Protein 2C0J (pdb70)

Nearest PDB structures (foldseek):
  2cfh-assembly1_A  TM=9.917E-01  e=3.880E-29  Homo sapiens
  3kxc-assembly1_A  TM=9.987E-01  e=4.652E-27  Homo sapiens
  1wc9-assembly1_A-2  TM=9.623E-01  e=2.248E-26  Mus musculus
  1wc8-assembly1_A-2  TM=9.623E-01  e=1.023E-25  Mus musculus
  2j3w-assembly1_D  TM=9.679E-01  e=4.377E-24  Mus musculus

Secondary structure (P-SEA, 3-state):
ccaaaaaaaaaaaaaaaaacccaaaaaaaaaaaaaaaaaaaaaaaaaaccccccccaaaaaaaaacccccccccbbbbbccccccccbbbbbbcccccccccccccccccccccaaaaaaaaaaaaaaccbbbbbccccccccccbbbbbbbbcccccccc/ccaaaaaaaaaaaaaaaccaaaaaaaaaaaaaaaaaaaaccccccccccaaaaaaaaacaaaaaaccccccccccccccbbbbbcccccccccccccccccccaaaaaaaaaaaaaaaccccccccccccccbbbbbbbbcc

CATH classification: 3.30.1380.20

InterPro domains:
  IPR007194 Transport protein particle (TRAPP) component [PF04051] (19-165)
  IPR016721 Bet3 family [PIRSF018293] (2-180)
  IPR016721 Bet3 family [PTHR13048] (1-179)
  IPR016721 Bet3 family [cd14942] (15-169)
  IPR024096 NO signalling/Golgi transport ligand-binding domain superfamily [SSF111126] (12-171)

Solvent-accessible surface area: 15642 Å² total

Organism: Homo sapiens (NCBI:txid9606)

Structure (mmCIF, N/CA/C/O backbone):
data_2C0J
#
_entry.id   2C0J
#
_cell.length_a   52.877
_cell.length_b   70.515
_cell.length_c   88.965
_cell.angle_alpha   90.00
_cell.angle_beta   90.00
_cell.angle_gamma   90.00
#
_symmetry.space_group_name_H-M   'P 21 21 21'
#
loop_
_entity.id
_entity.type
_entity.pdbx_description
1 polymer 'TRAFFICKING PROTEIN PARTICLE COMPLEX SUBUNIT 3'
2 polymer R32611_2
3 non-polymer 'PALMITIC ACID'
4 water water
#
loop_
_atom_site.group_PDB
_atom_site.id
_atom_site.type_symbol
_atom_site.label_atom_id
_atom_site.label_alt_id
_atom_site.label_comp_id
_atom_site.label_asym_id
_atom_site.label_entity_id
_atom_site.label_seq_id
_atom_site.pdbx_PDB_ins_code
_atom_site.Cartn_x
_atom_site.Cartn_y
_atom_site.Cartn_z
_atom_site.occupancy
_atom_site.B_iso_or_equiv
_atom_site.auth_seq_id
_atom_site.auth_comp_id
_atom_site.auth_asym_id
_atom_site.auth_atom_id
_atom_site.pdbx_PDB_model_num
ATOM 1 N N . SER A 1 1 ? 24.868 30.089 35.788 1.00 61.09 15 SER A N 1
ATOM 2 C CA . SER A 1 1 ? 24.395 30.534 34.447 1.00 60.15 15 SER A CA 1
ATOM 3 C C . SER A 1 1 ? 23.006 29.971 34.167 1.00 59.63 15 SER A C 1
ATOM 4 O O . SER A 1 1 ? 22.756 29.409 33.100 1.00 59.18 15 SER A O 1
ATOM 7 N N . SER A 1 2 ? 22.103 30.127 35.131 1.00 58.92 16 SER A N 1
ATOM 8 C CA . SER A 1 2 ? 20.731 29.616 34.982 1.00 56.99 16 SER A CA 1
ATOM 9 C C . SER A 1 2 ? 19.784 30.535 34.218 1.00 55.50 16 SER A C 1
ATOM 10 O O . SER A 1 2 ? 18.596 30.622 34.534 1.00 55.51 16 SER A O 1
ATOM 13 N N . GLU A 1 3 ? 20.323 31.242 33.230 1.00 52.43 17 GLU A N 1
ATOM 14 C CA . GLU A 1 3 ? 19.502 32.119 32.380 1.00 49.02 17 GLU A CA 1
ATOM 15 C C . GLU A 1 3 ? 19.046 31.351 31.145 1.00 45.06 17 GLU A C 1
ATOM 16 O O . GLU A 1 3 ? 18.609 31.919 30.142 1.00 44.80 17 GLU A O 1
ATOM 22 N N . LEU A 1 4 ? 19.176 30.032 31.253 1.00 40.08 18 LEU A N 1
ATOM 23 C CA . LEU A 1 4 ? 18.816 29.092 30.188 1.00 35.83 18 LEU A CA 1
ATOM 24 C C . LEU A 1 4 ? 17.338 29.112 29.835 1.00 33.87 18 LEU A C 1
ATOM 25 O O . LEU A 1 4 ? 16.979 29.084 28.657 1.00 33.50 18 LEU A O 1
ATOM 30 N N . PHE A 1 5 ? 16.484 29.148 30.854 1.00 30.38 19 PHE A N 1
ATOM 31 C CA . PHE A 1 5 ? 15.040 29.199 30.612 1.00 28.08 19 PHE A CA 1
ATOM 32 C C . PHE A 1 5 ? 14.622 30.476 29.882 1.00 26.49 19 PHE A C 1
ATOM 33 O O . PHE A 1 5 ? 13.867 30.429 28.917 1.00 25.14 19 PHE A O 1
ATOM 41 N N . THR A 1 6 ? 15.113 31.615 30.362 1.00 25.85 20 THR A N 1
ATOM 42 C CA . THR A 1 6 ? 14.809 32.916 29.737 1.00 24.41 20 THR A CA 1
ATOM 43 C C . THR A 1 6 ? 15.248 32.984 28.285 1.00 22.40 20 THR A C 1
ATOM 44 O O . THR A 1 6 ? 14.480 33.390 27.412 1.00 21.09 20 THR A O 1
ATOM 48 N N . LEU A 1 7 ? 16.498 32.601 28.037 1.00 21.30 21 LEU A N 1
ATOM 49 C CA . LEU A 1 7 ? 17.034 32.599 26.668 1.00 22.45 21 LEU A CA 1
ATOM 50 C C . LEU A 1 7 ? 16.255 31.663 25.756 1.00 21.06 21 LEU A C 1
ATOM 51 O O . LEU A 1 7 ? 15.947 31.995 24.610 1.00 21.99 21 LEU A O 1
ATOM 56 N N . THR A 1 8 ? 15.927 30.493 26.287 1.00 19.87 22 THR A N 1
ATOM 57 C CA . THR A 1 8 ? 15.178 29.497 25.523 1.00 19.24 22 THR A CA 1
ATOM 58 C C . THR A 1 8 ? 13.759 29.939 25.226 1.00 18.51 22 THR A C 1
ATOM 59 O O . THR A 1 8 ? 13.251 29.737 24.124 1.00 16.53 22 THR A O 1
ATOM 63 N N . TYR A 1 9 ? 13.112 30.538 26.217 1.00 19.14 23 TYR A N 1
ATOM 64 C CA . TYR A 1 9 ? 11.750 31.022 25.992 1.00 18.36 23 TYR A CA 1
ATOM 65 C C . TYR A 1 9 ? 11.759 32.150 24.974 1.00 16.79 23 TYR A C 1
ATOM 66 O O . TYR A 1 9 ? 10.870 32.262 24.146 1.00 14.41 23 TYR A O 1
ATOM 75 N N . GLY A 1 10 ? 12.793 32.976 25.058 1.00 17.93 24 GLY A N 1
ATOM 76 C CA . GLY A 1 10 ? 12.938 34.083 24.132 1.00 19.49 24 GLY A CA 1
ATOM 77 C C . GLY A 1 10 ? 13.006 33.574 22.708 1.00 19.29 24 GLY A C 1
ATOM 78 O O . GLY A 1 10 ? 12.314 34.091 21.839 1.00 19.66 24 GLY A O 1
ATOM 79 N N . ALA A 1 11 ? 13.831 32.556 22.468 1.00 20.05 25 ALA A N 1
ATOM 80 C CA . ALA A 1 11 ? 13.955 31.985 21.113 1.00 18.92 25 ALA A CA 1
ATOM 81 C C . ALA A 1 11 ? 12.651 31.381 20.624 1.00 21.10 25 ALA A C 1
ATOM 82 O O . ALA A 1 11 ? 12.329 31.457 19.443 1.00 22.56 25 ALA A O 1
ATOM 84 N N . LEU A 1 12 ? 11.897 30.773 21.534 1.00 21.42 26 LEU A N 1
ATOM 85 C CA . LEU A 1 12 ? 10.602 30.194 21.159 1.00 21.46 26 LEU A CA 1
ATOM 86 C C . LEU A 1 12 ? 9.625 31.250 20.645 1.00 21.44 26 LEU A C 1
ATOM 87 O O . LEU A 1 12 ? 8.986 31.066 19.614 1.00 21.60 26 LEU A O 1
ATOM 92 N N . VAL A 1 13 ? 9.508 32.354 21.371 1.00 21.64 27 VAL A N 1
ATOM 93 C CA . VAL A 1 13 ? 8.607 33.439 20.946 1.00 22.49 27 VAL A CA 1
ATOM 94 C C . VAL A 1 13 ? 9.025 34.004 19.593 1.00 23.29 27 VAL A C 1
ATOM 95 O O . VAL A 1 13 ? 8.191 34.253 18.719 1.00 24.43 27 VAL A O 1
ATOM 99 N N . THR A 1 14 ? 10.328 34.201 19.432 1.00 22.55 28 THR A N 1
ATOM 100 C CA . THR A 1 14 ? 10.874 34.710 18.175 1.00 24.21 28 THR A CA 1
ATOM 101 C C . THR A 1 14 ? 10.552 33.781 17.014 1.00 25.76 28 THR A C 1
ATOM 102 O O . THR A 1 14 ? 10.154 34.226 15.935 1.00 29.86 28 THR A O 1
ATOM 106 N N . GLN A 1 15 ? 10.701 32.481 17.258 1.00 24.86 29 GLN A N 1
ATOM 107 C CA . GLN A 1 15 ? 10.420 31.447 16.250 1.00 25.44 29 GLN A CA 1
ATOM 108 C C . GLN A 1 15 ? 8.933 31.309 15.928 1.00 28.02 29 GLN A C 1
ATOM 109 O O . GLN A 1 15 ? 8.558 31.120 14.770 1.00 29.25 29 GLN A O 1
ATOM 115 N N . LEU A 1 16 ? 8.085 31.389 16.950 1.00 27.12 30 LEU A N 1
ATOM 116 C CA . LEU A 1 16 ? 6.634 31.301 16.720 1.00 26.90 30 LEU A CA 1
ATOM 117 C C . LEU A 1 16 ? 6.123 32.500 15.942 1.00 28.35 30 LEU A C 1
ATOM 118 O O . LEU A 1 16 ? 5.198 32.382 15.135 1.00 28.90 30 LEU A O 1
ATOM 123 N N . CYS A 1 17 ? 6.735 33.656 16.186 1.00 29.17 31 CYS A N 1
ATOM 124 C CA . CYS A 1 17 ? 6.351 34.887 15.478 1.00 30.98 31 CYS A CA 1
ATOM 125 C C . CYS A 1 17 ? 6.689 34.849 14.002 1.00 32.70 31 CYS A C 1
ATOM 126 O O . CYS A 1 17 ? 6.051 35.518 13.191 1.00 34.89 31 CYS A O 1
ATOM 129 N N . LYS A 1 18 ? 7.705 34.067 13.657 1.00 34.55 32 LYS A N 1
ATOM 130 C CA . LYS A 1 18 ? 8.085 33.913 12.257 1.00 35.70 32 LYS A CA 1
ATOM 131 C C . LYS A 1 18 ? 7.193 32.889 11.591 1.00 37.20 32 LYS A C 1
ATOM 132 O O . LYS A 1 18 ? 6.851 33.019 10.419 1.00 38.11 32 LYS A O 1
ATOM 138 N N . ASP A 1 19 ? 6.801 31.883 12.370 1.00 39.63 33 ASP A N 1
ATOM 139 C CA . ASP A 1 19 ? 5.931 30.793 11.885 1.00 42.59 33 ASP A CA 1
ATOM 140 C C . ASP A 1 19 ? 4.456 31.165 11.772 1.00 43.79 33 ASP A C 1
ATOM 141 O O . ASP A 1 19 ? 3.691 30.502 11.073 1.00 45.35 33 ASP A O 1
ATOM 146 N N . TYR A 1 20 ? 4.058 32.218 12.474 1.00 44.92 34 TYR A N 1
ATOM 147 C CA . TYR A 1 20 ? 2.665 32.706 12.421 1.00 46.16 34 TYR A CA 1
ATOM 148 C C . TYR A 1 20 ? 2.611 34.205 12.141 1.00 47.69 34 TYR A C 1
ATOM 149 O O . TYR A 1 20 ? 3.186 34.998 12.887 1.00 49.19 34 TYR A O 1
ATOM 158 N N . GLU A 1 21 ? 1.947 34.595 11.061 1.00 48.79 35 GLU A N 1
ATOM 159 C CA . GLU A 1 21 ? 1.849 36.022 10.723 1.00 50.49 35 GLU A CA 1
ATOM 160 C C . GLU A 1 21 ? 1.079 36.812 11.765 1.00 49.92 35 GLU A C 1
ATOM 161 O O . GLU A 1 21 ? 1.391 37.969 12.055 1.00 51.00 35 GLU A O 1
ATOM 167 N N . ASN A 1 22 ? 0.075 36.159 12.333 1.00 47.94 36 ASN A N 1
ATOM 168 C CA . ASN A 1 22 ? -0.789 36.769 13.346 1.00 46.16 36 ASN A CA 1
ATOM 169 C C . ASN A 1 22 ? -0.362 36.497 14.791 1.00 44.23 36 ASN A C 1
ATOM 170 O O . ASN A 1 22 ? -0.129 35.350 15.167 1.00 43.30 36 ASN A O 1
ATOM 175 N N . ASP A 1 23 ? -0.255 37.552 15.594 1.00 42.26 37 ASP A N 1
ATOM 176 C CA . ASP A 1 23 ? 0.138 37.408 17.012 1.00 40.24 37 ASP A CA 1
ATOM 177 C C . ASP A 1 23 ? -0.859 36.616 17.852 1.00 39.13 37 ASP A C 1
ATOM 178 O O . ASP A 1 23 ? -0.465 35.908 18.778 1.00 37.76 37 ASP A O 1
ATOM 183 N N . GLU A 1 24 ? -2.147 36.749 17.541 1.00 37.85 38 GLU A N 1
ATOM 184 C CA . GLU A 1 24 ? -3.178 35.985 18.267 1.00 37.00 38 GLU A CA 1
ATOM 185 C C . GLU A 1 24 ? -2.911 34.490 18.203 1.00 35.22 38 GLU A C 1
ATOM 186 O O . GLU A 1 24 ? -3.218 33.748 19.134 1.00 35.19 38 GLU A O 1
ATOM 192 N N . ASP A 1 25 ? -2.343 34.052 17.085 1.00 34.23 39 ASP A N 1
ATOM 193 C CA . ASP A 1 25 ? -2.003 32.636 16.919 1.00 34.79 39 ASP A CA 1
ATOM 194 C C . ASP A 1 25 ? -0.835 32.235 17.814 1.00 33.22 39 ASP A C 1
ATOM 195 O O . ASP A 1 25 ? -0.756 31.094 18.265 1.00 33.21 39 ASP A O 1
ATOM 200 N N . VAL A 1 26 ? 0.070 33.179 18.065 1.00 30.89 40 VAL A N 1
ATOM 201 C CA . VAL A 1 26 ? 1.206 32.923 18.963 1.00 29.00 40 VAL A CA 1
ATOM 202 C C . VAL A 1 26 ? 0.711 32.788 20.398 1.00 28.54 40 VAL A C 1
ATOM 203 O O . VAL A 1 26 ? 1.067 31.848 21.108 1.00 26.55 40 VAL A O 1
ATOM 207 N N . ASN A 1 27 ? -0.137 33.732 20.804 1.00 28.73 41 ASN A N 1
ATOM 208 C CA . ASN A 1 27 ? -0.735 33.714 22.154 1.00 26.66 41 ASN A CA 1
ATOM 209 C C . ASN A 1 27 ? -1.455 32.406 22.409 1.00 25.82 41 ASN A C 1
ATOM 210 O O . ASN A 1 27 ? -1.396 31.842 23.500 1.00 22.83 41 ASN A O 1
ATOM 215 N N . LYS A 1 28 ? -2.153 31.938 21.380 1.00 26.03 42 LYS A N 1
ATOM 216 C CA . LYS A 1 28 ? -2.884 30.678 21.471 1.00 25.69 42 LYS A CA 1
ATOM 217 C C . LYS A 1 28 ? -1.938 29.498 21.646 1.00 24.58 42 LYS A C 1
ATOM 218 O O . LYS A 1 28 ? -2.180 28.599 22.460 1.00 23.73 42 LYS A O 1
ATOM 224 N N . GLN A 1 29 ? -0.847 29.517 20.886 1.00 23.47 43 GLN A N 1
ATOM 225 C CA . GLN A 1 29 ? 0.167 28.451 20.976 1.00 23.25 43 GLN A CA 1
ATOM 226 C C . GLN A 1 29 ? 0.935 28.494 22.294 1.00 21.54 43 GLN A C 1
ATOM 227 O O . GLN A 1 29 ? 1.216 27.460 22.903 1.00 20.04 43 GLN A O 1
ATOM 233 N N . LEU A 1 30 ? 1.273 29.703 22.728 1.00 20.15 44 LEU A N 1
ATOM 234 C CA . LEU A 1 30 ? 1.967 29.879 24.001 1.00 19.05 44 LEU A CA 1
ATOM 235 C C . LEU A 1 30 ? 1.119 29.403 25.167 1.00 20.17 44 LEU A C 1
ATOM 236 O O . LEU A 1 30 ? 1.633 28.866 26.152 1.00 20.96 44 LEU A O 1
ATOM 241 N N . ASP A 1 31 ? -0.192 29.593 25.048 1.00 20.43 45 ASP A N 1
ATOM 242 C CA . ASP A 1 31 ? -1.110 29.161 26.105 1.00 19.94 45 ASP A CA 1
ATOM 243 C C . ASP A 1 31 ? -1.274 27.649 26.160 1.00 20.77 45 ASP A C 1
ATOM 244 O O . ASP A 1 31 ? -1.288 27.056 27.245 1.00 20.24 45 ASP A O 1
ATOM 249 N N . ARG A 1 32 ? -1.397 27.022 24.994 1.00 20.53 46 ARG A N 1
ATOM 250 C CA . ARG A 1 32 ? -1.516 25.561 24.959 1.00 21.70 46 ARG A CA 1
ATOM 251 C C . ARG A 1 32 ? -0.236 24.899 25.468 1.00 20.65 46 ARG A C 1
ATOM 252 O O . ARG A 1 32 ? -0.282 23.941 26.243 1.00 17.26 46 ARG A O 1
ATOM 260 N N . MET A 1 33 ? 0.907 25.415 25.019 1.00 20.29 47 MET A N 1
ATOM 261 C CA . MET A 1 33 ? 2.200 24.883 25.477 1.00 19.98 47 MET A CA 1
ATOM 262 C C . MET A 1 33 ? 2.337 25.027 26.974 1.00 18.54 47 MET A C 1
ATOM 263 O O . MET A 1 33 ? 2.814 24.126 27.647 1.00 19.81 47 MET A O 1
ATOM 268 N N . GLY A 1 34 ? 1.893 26.176 27.477 1.00 16.97 48 GLY A N 1
ATOM 269 C CA . GLY A 1 34 ? 1.952 26.458 28.896 1.00 18.31 48 GLY A CA 1
ATOM 270 C C . GLY A 1 34 ? 1.054 25.510 29.661 1.00 19.28 48 GLY A C 1
ATOM 271 O O . GLY A 1 34 ? 1.409 25.033 30.737 1.00 18.40 48 GLY A O 1
ATOM 272 N N . TYR A 1 35 ? -0.124 25.252 29.106 1.00 20.17 49 TYR A N 1
ATOM 273 C CA . TYR A 1 35 ? -1.065 24.322 29.735 1.00 19.43 49 TYR A CA 1
ATOM 274 C C . TYR A 1 35 ? -0.411 22.964 29.930 1.00 19.76 49 TYR A C 1
ATOM 275 O O . TYR A 1 35 ? -0.415 22.401 31.030 1.00 18.65 49 TYR A O 1
ATOM 284 N N . ASN A 1 36 ? 0.174 22.456 28.849 1.00 18.30 50 ASN A N 1
ATOM 285 C CA . ASN A 1 36 ? 0.872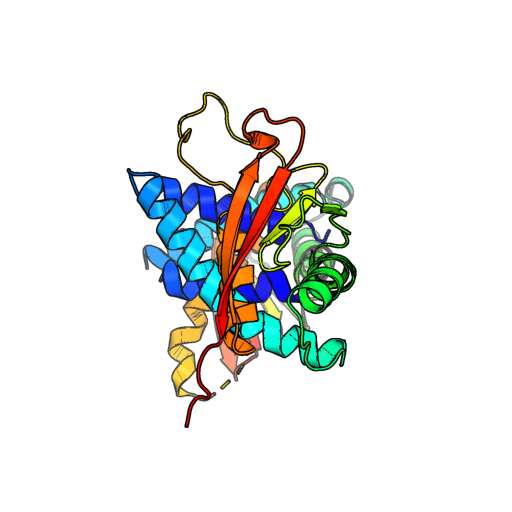 21.161 28.873 1.00 18.54 50 ASN A CA 1
ATOM 286 C C . ASN A 1 36 ? 2.004 21.122 29.885 1.00 19.78 50 ASN A C 1
ATOM 287 O O . ASN A 1 36 ? 2.228 20.106 30.531 1.00 20.74 50 ASN A O 1
ATOM 292 N N . ILE A 1 37 ? 2.731 22.226 30.011 1.00 19.43 51 ILE A N 1
ATOM 293 C CA . ILE A 1 37 ? 3.793 22.294 31.011 1.00 19.96 51 ILE A CA 1
ATOM 294 C C . ILE A 1 37 ? 3.181 22.349 32.404 1.00 20.86 51 ILE A C 1
ATOM 295 O O . ILE A 1 37 ? 3.699 21.747 33.340 1.00 21.82 51 ILE A O 1
ATOM 300 N N . GLY A 1 38 ? 2.062 23.068 32.516 1.00 20.53 52 GLY A N 1
ATOM 301 C CA . GLY A 1 38 ? 1.367 23.208 33.786 1.00 20.38 52 GLY A CA 1
ATOM 302 C C . GLY A 1 38 ? 0.898 21.891 34.377 1.00 19.43 52 GLY A C 1
ATOM 303 O O . GLY A 1 38 ? 0.993 21.682 35.581 1.00 19.61 52 GLY A O 1
ATOM 304 N N . VAL A 1 39 ? 0.366 21.007 33.542 1.00 22.12 53 VAL A N 1
ATOM 305 C CA . VAL A 1 39 ? -0.079 19.685 34.019 1.00 24.74 53 VAL A CA 1
ATOM 306 C C . VAL A 1 39 ? 1.080 18.874 34.626 1.00 27.52 53 VAL A C 1
ATOM 307 O O . VAL A 1 39 ? 0.912 18.155 35.614 1.00 30.10 53 VAL A O 1
ATOM 311 N N . ARG A 1 40 ? 2.262 19.007 34.030 1.00 27.67 54 ARG A N 1
ATOM 312 C CA . ARG A 1 40 ? 3.462 18.311 34.527 1.00 28.42 54 ARG A CA 1
ATOM 313 C C . ARG A 1 40 ? 4.068 18.984 35.750 1.00 27.68 54 ARG A C 1
ATOM 314 O O . ARG A 1 40 ? 4.481 18.329 36.707 1.00 28.55 54 ARG A O 1
ATOM 322 N N . LEU A 1 41 ? 4.110 20.310 35.712 1.00 26.91 55 LEU A N 1
ATOM 323 C CA . LEU A 1 41 ? 4.672 21.085 36.816 1.00 25.41 55 LEU A CA 1
ATOM 324 C C . LEU A 1 41 ? 3.971 20.862 38.152 1.00 25.86 55 LEU A C 1
ATOM 325 O O . LEU A 1 41 ? 4.618 20.837 39.202 1.00 24.53 55 LEU A O 1
ATOM 330 N N . ILE A 1 42 ? 2.649 20.712 38.117 1.00 25.65 56 ILE A N 1
ATOM 331 C CA . ILE A 1 42 ? 1.890 20.488 39.360 1.00 25.96 56 ILE A CA 1
ATOM 332 C C . ILE A 1 42 ? 2.355 19.233 40.103 1.00 26.65 56 ILE A C 1
ATOM 333 O O . ILE A 1 42 ? 2.525 19.258 41.323 1.00 26.36 56 ILE A O 1
ATOM 338 N N . GLU A 1 43 ? 2.569 18.144 39.369 1.00 26.66 57 GLU A N 1
ATOM 339 C CA . GLU A 1 43 ? 3.076 16.907 39.986 1.00 29.43 57 GLU A CA 1
ATOM 340 C C . GLU A 1 43 ? 4.399 17.172 40.691 1.00 29.36 57 GLU A C 1
ATOM 341 O O . GLU A 1 43 ? 4.568 16.870 41.875 1.00 29.68 57 GLU A O 1
ATOM 347 N N . ASP A 1 44 ? 5.332 17.744 39.932 1.00 27.64 58 ASP A N 1
ATOM 348 C CA . ASP A 1 44 ? 6.672 18.094 40.430 1.00 25.18 58 ASP A CA 1
ATOM 349 C C . ASP A 1 44 ? 6.610 18.970 41.672 1.00 26.35 58 ASP A C 1
ATOM 350 O O . ASP A 1 44 ? 7.383 18.796 42.613 1.00 27.67 58 ASP A O 1
ATOM 355 N N . PHE A 1 45 ? 5.662 19.898 41.683 1.00 27.02 59 PHE A N 1
ATOM 356 C CA . PHE A 1 45 ? 5.500 20.800 42.821 1.00 26.73 59 PHE A CA 1
ATOM 357 C C . PHE A 1 45 ? 5.016 20.115 44.100 1.00 28.26 59 PHE A C 1
ATOM 358 O O . PHE A 1 45 ? 5.595 20.286 45.173 1.00 27.63 59 PHE A O 1
ATOM 366 N N . LEU A 1 46 ? 3.938 19.353 43.985 1.00 29.31 60 LEU A N 1
ATOM 367 C CA . LEU A 1 46 ? 3.391 18.650 45.146 1.00 30.07 60 LEU A CA 1
ATOM 368 C C . LEU A 1 46 ? 4.389 17.676 45.749 1.00 31.84 60 LEU A C 1
ATOM 369 O O . LEU A 1 46 ? 4.449 17.505 46.971 1.00 31.96 60 LEU A O 1
ATOM 374 N N . ALA A 1 47 ? 5.187 17.065 44.876 1.00 31.99 61 ALA A N 1
ATOM 375 C CA . ALA A 1 47 ? 6.230 16.112 45.291 1.00 32.71 61 ALA A CA 1
ATOM 376 C C . ALA A 1 47 ? 7.378 16.772 46.048 1.00 31.68 61 ALA A C 1
ATOM 377 O O . ALA A 1 47 ? 7.994 16.162 46.923 1.00 34.44 61 ALA A O 1
ATOM 379 N N . ARG A 1 48 ? 7.651 18.028 45.716 1.00 30.11 62 ARG A N 1
ATOM 380 C CA . ARG A 1 48 ? 8.752 18.777 46.353 1.00 28.84 62 ARG A CA 1
ATOM 381 C C . ARG A 1 48 ? 8.357 19.643 47.542 1.00 29.17 62 ARG A C 1
ATOM 382 O O . ARG A 1 48 ? 9.233 20.137 48.254 1.00 30.61 62 ARG A O 1
ATOM 390 N N . SER A 1 49 ? 7.057 19.813 47.778 1.00 28.63 63 SER A N 1
ATOM 391 C CA . SER A 1 49 ? 6.606 20.683 48.885 1.00 29.10 63 SER A CA 1
ATOM 392 C C . SER A 1 49 ? 5.645 20.068 49.903 1.00 29.68 63 SER A C 1
ATOM 393 O O . SER A 1 49 ? 5.709 20.400 51.090 1.00 29.84 63 SER A O 1
ATOM 396 N N . ASN A 1 50 ? 4.751 19.196 49.444 1.00 29.48 64 ASN A N 1
ATOM 397 C CA . ASN A 1 50 ? 3.758 18.576 50.340 1.00 28.53 64 ASN A CA 1
ATOM 398 C C . ASN A 1 50 ? 2.936 19.592 51.128 1.00 28.86 64 ASN A C 1
ATOM 399 O O . ASN A 1 50 ? 2.764 19.483 52.348 1.00 26.08 64 ASN A O 1
ATOM 404 N N . VAL A 1 51 ? 2.437 20.588 50.404 1.00 28.00 65 VAL A N 1
ATOM 405 C CA . VAL A 1 51 ? 1.625 21.651 50.990 1.00 29.29 65 VAL A CA 1
ATOM 406 C C . VAL A 1 51 ? 0.197 21.219 51.289 1.00 31.53 65 VAL A C 1
ATOM 407 O O . VAL A 1 51 ? -0.463 21.791 52.155 1.00 30.49 65 VAL A O 1
ATOM 411 N N . GLY A 1 52 ? -0.267 20.198 50.576 1.00 33.29 66 GLY A N 1
ATOM 412 C CA . GLY A 1 52 ? -1.612 19.703 50.788 1.00 37.89 66 GLY A CA 1
ATOM 413 C C . GLY A 1 52 ? -2.633 20.347 49.870 1.00 42.15 66 GLY A C 1
ATOM 414 O O . GLY A 1 52 ? -2.309 21.224 49.061 1.00 41.56 66 GLY A O 1
ATOM 415 N N . ARG A 1 53 ? -3.877 19.901 49.990 1.00 45.10 67 ARG A N 1
ATOM 416 C CA . ARG A 1 53 ? -4.963 20.444 49.169 1.00 47.77 67 ARG A CA 1
ATOM 417 C C . ARG A 1 53 ? -5.559 21.721 49.725 1.00 48.46 67 ARG A C 1
ATOM 418 O O . ARG A 1 53 ? -5.884 21.798 50.910 1.00 47.62 67 ARG A O 1
ATOM 426 N N . CYS A 1 54 ? -5.685 22.740 48.883 1.00 49.34 68 CYS A N 1
ATOM 427 C CA . CYS A 1 54 ? -6.290 23.970 49.373 1.00 50.51 68 CYS A CA 1
ATOM 428 C C . CYS A 1 54 ? -7.798 23.785 49.481 1.00 51.04 68 CYS A C 1
ATOM 429 O O . CYS A 1 54 ? -8.313 22.727 49.128 1.00 52.44 68 CYS A O 1
ATOM 432 N N . HIS A 1 55 ? -8.492 24.744 50.072 1.00 51.67 69 HIS A N 1
ATOM 433 C CA . HIS A 1 55 ? -9.952 24.616 50.233 1.00 52.53 69 HIS A CA 1
ATOM 434 C C . HIS A 1 55 ? -10.681 25.841 49.739 1.00 50.99 69 HIS A C 1
ATOM 435 O O . HIS A 1 55 ? -11.815 25.769 49.268 1.00 50.49 69 HIS A O 1
ATOM 442 N N . ASP A 1 56 ? -9.987 26.965 49.870 1.00 49.52 70 ASP A N 1
ATOM 443 C CA . ASP A 1 56 ? -10.459 28.282 49.440 1.00 47.39 70 ASP A CA 1
ATOM 444 C C . ASP A 1 56 ? -9.577 28.805 48.324 1.00 44.46 70 ASP A C 1
ATOM 445 O O . ASP A 1 56 ? -8.470 28.297 48.135 1.00 44.52 70 ASP A O 1
ATOM 450 N N . PHE A 1 57 ? -10.049 29.800 47.585 1.00 40.10 71 PHE A N 1
ATOM 451 C CA . PHE A 1 57 ? -9.221 30.386 46.530 1.00 35.96 71 PHE A CA 1
ATOM 452 C C . PHE A 1 57 ? -8.124 31.216 47.182 1.00 36.69 71 PHE A C 1
ATOM 453 O O . PHE A 1 57 ? -7.052 31.421 46.614 1.00 36.79 71 PHE A O 1
ATOM 461 N N . ARG A 1 58 ? -8.401 31.665 48.406 1.00 35.82 72 ARG A N 1
ATOM 462 C CA . ARG A 1 58 ? -7.433 32.471 49.175 1.00 36.31 72 ARG A CA 1
ATOM 463 C C . ARG A 1 58 ? -6.197 31.678 49.576 1.00 35.45 72 ARG A C 1
ATOM 464 O O . ARG A 1 58 ? -5.086 32.209 49.638 1.00 33.83 72 ARG A O 1
ATOM 472 N N . GLU A 1 59 ? -6.402 30.400 49.867 1.00 36.15 73 GLU A N 1
ATOM 473 C CA . GLU A 1 59 ? -5.285 29.528 50.236 1.00 36.40 73 GLU A CA 1
ATOM 474 C C . GLU A 1 59 ? -4.427 29.220 49.018 1.00 33.87 73 GLU A C 1
ATOM 475 O O . GLU A 1 59 ? -3.206 29.133 49.099 1.00 34.74 73 GLU A O 1
ATOM 481 N N . THR A 1 60 ? -5.087 29.076 47.878 1.00 31.54 74 THR A N 1
ATOM 482 C CA . THR A 1 60 ? -4.382 28.822 46.622 1.00 30.37 74 THR A CA 1
ATOM 483 C C . THR A 1 60 ? -3.449 29.972 46.265 1.00 28.23 74 THR A C 1
ATOM 484 O O . THR A 1 60 ? -2.334 29.761 45.790 1.00 27.80 74 THR A O 1
ATOM 488 N N . ALA A 1 61 ? -3.915 31.191 46.514 1.00 26.05 75 ALA A N 1
ATOM 489 C CA . ALA A 1 61 ? -3.122 32.398 46.228 1.00 27.11 75 ALA A CA 1
ATOM 490 C C . ALA A 1 61 ? -1.822 32.454 47.007 1.00 28.19 75 ALA A C 1
ATOM 491 O O . ALA A 1 61 ? -0.783 32.827 46.462 1.00 29.14 75 ALA A O 1
ATOM 493 N N . ASP A 1 62 ? -1.881 32.101 48.287 1.00 26.85 76 ASP A N 1
ATOM 494 C CA . ASP A 1 62 ? -0.669 32.111 49.111 1.00 28.79 76 ASP A CA 1
ATOM 495 C C . ASP A 1 62 ? 0.330 31.049 48.703 1.00 27.28 76 ASP A C 1
ATOM 496 O O . ASP A 1 62 ? 1.533 31.271 48.766 1.00 27.94 76 ASP A O 1
ATOM 501 N N . VAL A 1 63 ? -0.174 29.896 48.279 1.00 26.46 77 VAL A N 1
ATOM 502 C CA . VAL A 1 63 ? 0.704 28.819 47.825 1.00 26.68 77 VAL A CA 1
ATOM 503 C C . VAL A 1 63 ? 1.373 29.174 46.502 1.00 27.34 77 VAL A C 1
ATOM 504 O O . VAL A 1 63 ? 2.585 29.012 46.331 1.00 28.50 77 VAL A O 1
ATOM 508 N N . ILE A 1 64 ? 0.567 29.667 45.567 1.00 26.36 78 ILE A N 1
ATOM 509 C CA . ILE A 1 64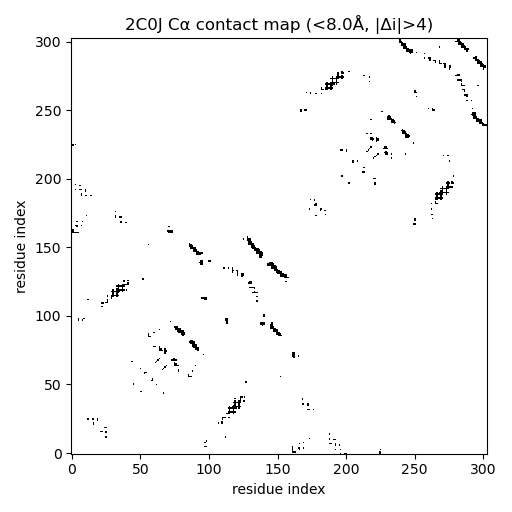 ? 1.078 30.074 44.251 1.00 24.33 78 ILE A CA 1
ATOM 510 C C . ILE A 1 64 ? 2.118 31.180 44.347 1.00 24.99 78 ILE A C 1
ATOM 511 O O . ILE A 1 64 ? 3.194 31.085 43.762 1.00 23.40 78 ILE A O 1
ATOM 516 N N . ALA A 1 65 ? 1.786 32.216 45.113 1.00 24.52 79 ALA A N 1
ATOM 517 C CA . ALA A 1 65 ? 2.660 33.392 45.282 1.00 26.21 79 ALA A CA 1
ATOM 518 C C . ALA A 1 65 ? 3.852 33.227 46.219 1.00 27.06 79 ALA A C 1
ATOM 519 O O . ALA A 1 65 ? 4.948 33.686 45.907 1.00 27.23 79 ALA A O 1
ATOM 521 N N . LYS A 1 66 ? 3.649 32.579 47.361 1.00 27.78 80 LYS A N 1
ATOM 522 C CA . LYS A 1 66 ? 4.745 32.415 48.332 1.00 28.47 80 LYS A CA 1
ATOM 523 C C . LYS A 1 66 ? 5.572 31.143 48.204 1.00 27.60 80 LYS A C 1
ATOM 524 O O . LYS A 1 66 ? 6.699 31.092 48.697 1.00 25.62 80 LYS A O 1
ATOM 530 N N . VAL A 1 67 ? 5.027 30.128 47.542 1.00 26.60 81 VAL A N 1
ATOM 531 C CA . VAL A 1 67 ? 5.750 28.852 47.389 1.00 25.53 81 VAL A CA 1
ATOM 532 C C . VAL A 1 67 ? 6.086 28.477 45.943 1.00 24.41 81 VAL A C 1
ATOM 533 O O . VAL A 1 67 ? 7.252 28.288 45.608 1.00 23.03 81 VAL A O 1
ATOM 537 N N . ALA A 1 68 ? 5.070 28.374 45.094 1.00 22.45 82 ALA A N 1
ATOM 538 C CA . ALA A 1 68 ? 5.294 28.008 43.681 1.00 22.85 82 ALA A CA 1
ATOM 539 C C . ALA A 1 68 ? 6.244 28.947 42.953 1.00 23.30 82 ALA A C 1
ATOM 540 O O . ALA A 1 68 ? 7.251 28.501 42.400 1.00 24.04 82 ALA A O 1
ATOM 542 N N . PHE A 1 69 ? 5.926 30.241 42.954 1.00 22.54 83 PHE A N 1
ATOM 543 C CA . PHE A 1 69 ? 6.786 31.227 42.284 1.00 23.21 83 PHE A CA 1
ATOM 544 C C . PHE A 1 69 ? 8.195 31.273 42.837 1.00 23.83 83 PHE A C 1
ATOM 545 O O . PHE A 1 69 ? 9.158 31.384 42.076 1.00 25.88 83 PHE A O 1
ATOM 553 N N . LYS A 1 70 ? 8.314 31.198 44.158 1.00 24.38 84 LYS A N 1
ATOM 554 C CA . LYS A 1 70 ? 9.640 31.203 44.798 1.00 25.58 84 LYS A CA 1
ATOM 555 C C . LYS A 1 70 ? 10.456 29.985 44.388 1.00 24.11 84 LYS A C 1
ATOM 556 O O . LYS A 1 70 ? 11.657 30.076 44.137 1.00 26.26 84 LYS A O 1
ATOM 562 N N . MET A 1 71 ? 9.785 28.845 44.290 1.00 23.24 85 MET A N 1
ATOM 563 C CA . MET A 1 71 ? 10.456 27.598 43.888 1.00 23.96 85 MET A CA 1
ATOM 564 C C . MET A 1 71 ? 10.906 27.543 42.429 1.00 23.16 85 MET A C 1
ATOM 565 O O . MET A 1 71 ? 11.991 27.046 42.133 1.00 22.58 85 MET A O 1
ATOM 570 N N . TYR A 1 72 ? 10.076 28.039 41.519 1.00 23.05 86 TYR A N 1
ATOM 571 C CA . TYR A 1 72 ? 10.419 27.995 40.079 1.00 22.79 86 TYR A CA 1
ATOM 572 C C . TYR A 1 72 ? 11.042 29.247 39.465 1.00 23.38 86 TYR A C 1
ATOM 573 O O . TYR A 1 72 ? 11.777 29.142 38.486 1.00 24.76 86 TYR A O 1
ATOM 582 N N . LEU A 1 73 ? 10.760 30.422 40.013 1.00 23.55 87 LEU A N 1
ATOM 583 C CA . LEU A 1 73 ? 11.351 31.653 39.458 1.00 23.63 87 LEU A CA 1
ATOM 584 C C . LEU A 1 73 ? 12.165 32.463 40.464 1.00 25.13 87 LEU A C 1
ATOM 585 O O . LEU A 1 73 ? 12.719 33.503 40.126 1.00 29.30 87 LEU A O 1
ATOM 590 N N . GLY A 1 74 ? 12.240 31.980 41.698 1.00 25.99 88 GLY A N 1
ATOM 591 C CA . GLY A 1 74 ? 13.006 32.674 42.720 1.00 26.62 88 GLY A CA 1
ATOM 592 C C . GLY A 1 74 ? 12.439 34.027 43.109 1.00 27.68 88 GLY A C 1
ATOM 593 O O . GLY A 1 74 ? 13.147 34.881 43.653 1.00 28.38 88 GLY A O 1
ATOM 594 N N . ILE A 1 75 ? 11.156 34.228 42.830 1.00 27.15 89 ILE A N 1
ATOM 595 C CA . ILE A 1 75 ? 10.485 35.494 43.161 1.00 27.51 89 ILE A CA 1
ATOM 596 C C . ILE A 1 75 ? 9.202 35.315 43.955 1.00 27.32 89 ILE A C 1
ATOM 597 O O . ILE A 1 75 ? 8.636 34.230 43.992 1.00 28.36 89 ILE A O 1
ATOM 602 N N . THR A 1 76 ? 8.758 36.386 44.598 1.00 28.84 90 THR A N 1
ATOM 603 C CA . THR A 1 76 ? 7.525 36.359 45.394 1.00 30.27 90 THR A CA 1
ATOM 604 C C . THR A 1 76 ? 6.576 37.479 45.001 1.00 29.87 90 THR A C 1
ATOM 605 O O . THR A 1 76 ? 6.686 38.594 45.499 1.00 30.00 90 THR A O 1
ATOM 609 N N . PRO A 1 77 ? 5.635 37.195 44.092 1.00 29.01 91 PRO A N 1
ATOM 610 C CA . PRO A 1 77 ? 4.668 38.194 43.635 1.00 26.91 91 PRO A CA 1
ATOM 611 C C . PRO A 1 77 ? 3.742 38.582 44.778 1.00 27.51 91 PRO A C 1
ATOM 612 O O . PRO A 1 77 ? 3.450 37.755 45.641 1.00 25.19 91 PRO A O 1
ATOM 616 N N . SER A 1 78 ? 3.280 39.829 44.781 1.00 26.56 92 SER A N 1
ATOM 617 C CA . SER A 1 78 ? 2.345 40.278 45.818 1.00 26.78 92 SER A CA 1
ATOM 618 C C . SER A 1 78 ? 0.895 39.982 45.463 1.00 27.34 92 SER A C 1
ATOM 619 O O . SER A 1 78 ? 0.529 39.946 44.284 1.00 26.54 92 SER A O 1
ATOM 622 N N . ILE A 1 79 ? 0.079 39.753 46.489 1.00 26.80 93 ILE A N 1
ATOM 623 C CA . ILE A 1 79 ? -1.346 39.454 46.310 1.00 26.14 93 ILE A CA 1
ATOM 624 C C . ILE A 1 79 ? -2.234 40.631 46.661 1.00 26.64 93 ILE A C 1
ATOM 625 O O . ILE A 1 79 ? -2.266 41.084 47.806 1.00 29.25 93 ILE A O 1
ATOM 630 N N . THR A 1 80 ? -2.960 41.123 45.672 1.00 26.81 94 THR A N 1
ATOM 631 C CA . THR A 1 80 ? -3.838 42.269 45.881 1.00 29.16 94 THR A CA 1
ATOM 632 C C . THR A 1 80 ? -5.125 42.211 45.081 1.00 29.25 94 THR A C 1
ATOM 633 O O . THR A 1 80 ? -5.352 41.282 44.303 1.00 29.19 94 THR A O 1
ATOM 637 N N . ASN A 1 81 ? -5.951 43.232 45.275 1.00 30.35 95 ASN A N 1
ATOM 638 C CA . ASN A 1 81 ? -7.235 43.374 44.578 1.00 30.74 95 ASN A CA 1
ATOM 639 C C . ASN A 1 81 ? -8.191 42.206 44.702 1.00 31.34 95 ASN A C 1
ATOM 640 O O . ASN A 1 81 ? -8.755 41.750 43.703 1.00 30.18 95 ASN A O 1
ATOM 645 N N . TRP A 1 82 ? -8.369 41.718 45.924 1.00 30.35 96 TRP A N 1
ATOM 646 C CA . TRP A 1 82 ? -9.309 40.622 46.153 1.00 31.42 96 TRP A CA 1
ATOM 647 C C . TRP A 1 82 ? -10.747 41.034 45.898 1.00 32.11 96 TRP A C 1
ATOM 648 O O . TRP A 1 82 ? -11.138 42.150 46.225 1.00 34.48 96 TRP A O 1
ATOM 659 N N . SER A 1 83 ? -11.531 40.152 45.298 1.00 32.28 97 SER A N 1
ATOM 660 C CA . SER A 1 83 ? -12.945 40.464 45.082 1.00 32.16 97 SER A CA 1
ATOM 661 C C . SER A 1 83 ? -13.714 40.229 46.379 1.00 33.53 97 SER A C 1
ATOM 662 O O . SER A 1 83 ? -13.363 39.332 47.149 1.00 31.54 97 SER A O 1
ATOM 665 N N . PRO A 1 84 ? -14.755 41.031 46.651 1.00 35.36 98 PRO A N 1
ATOM 666 C CA . PRO A 1 84 ? -15.484 40.797 47.903 1.00 36.90 98 PRO A CA 1
ATOM 667 C C . PRO A 1 84 ? -15.852 39.325 48.102 1.00 36.10 98 PRO A C 1
ATOM 668 O O . PRO A 1 84 ? -15.827 38.828 49.225 1.00 37.58 98 PRO A O 1
ATOM 672 N N . ALA A 1 85 ? -16.169 38.630 47.012 1.00 35.44 99 ALA A N 1
ATOM 673 C CA . ALA A 1 85 ? -16.531 37.197 47.091 1.00 34.33 99 ALA A CA 1
ATOM 674 C C . ALA A 1 85 ? -15.332 36.277 47.302 1.00 34.05 99 ALA A C 1
ATOM 675 O O . ALA A 1 85 ? -15.483 35.134 47.729 1.00 35.51 99 ALA A O 1
ATOM 677 N N . GLY A 1 86 ? -14.140 36.778 46.991 1.00 32.27 100 GLY A N 1
ATOM 678 C CA . GLY A 1 86 ? -12.936 35.984 47.161 1.00 28.34 100 GLY A CA 1
ATOM 679 C C . GLY A 1 86 ? -12.675 35.000 46.036 1.00 26.85 100 GLY A C 1
ATOM 680 O O . GLY A 1 86 ? -11.891 34.070 46.198 1.00 25.60 100 GLY A O 1
ATOM 681 N N . ASP A 1 87 ? -13.331 35.191 44.897 1.00 24.91 101 ASP A N 1
ATOM 682 C CA . ASP A 1 87 ? -13.133 34.287 43.751 1.00 25.99 101 ASP A CA 1
ATOM 683 C C . ASP A 1 87 ? -12.219 34.866 42.669 1.00 24.90 101 ASP A C 1
ATOM 684 O O . ASP A 1 87 ? -12.107 34.325 41.568 1.00 24.57 101 ASP A O 1
ATOM 689 N N . GLU A 1 88 ? -11.564 35.971 43.011 1.00 25.31 102 GLU A N 1
ATOM 690 C CA . GLU A 1 88 ? -10.626 36.660 42.112 1.00 25.35 102 GLU A CA 1
ATOM 691 C C . GLU A 1 88 ? -9.577 37.490 42.853 1.00 24.05 102 GLU A C 1
ATOM 692 O O . GLU A 1 88 ? -9.886 38.179 43.827 1.00 24.83 102 GLU A O 1
ATOM 698 N N . PHE A 1 89 ? -8.332 37.398 42.399 1.00 20.07 103 PHE A N 1
ATOM 699 C CA . PHE A 1 89 ? -7.224 38.167 42.995 1.00 19.50 103 PHE A CA 1
ATOM 700 C C . PHE A 1 89 ? -6.148 38.462 41.964 1.00 19.98 103 PHE A C 1
ATOM 701 O O . PHE A 1 89 ? -6.175 37.909 40.862 1.00 20.54 103 PHE A O 1
ATOM 709 N N . SER A 1 90 ? -5.212 39.333 42.305 1.00 20.54 104 SER A N 1
ATOM 710 C CA . SER A 1 90 ? -4.138 39.665 41.373 1.00 20.62 104 SER A CA 1
ATOM 711 C C . SER A 1 90 ? -2.742 39.413 41.892 1.00 21.83 104 SER A C 1
ATOM 712 O O . SER A 1 90 ? -2.451 39.626 43.073 1.00 20.89 104 SER A O 1
ATOM 715 N N . LEU A 1 91 ? -1.887 38.931 40.997 1.00 22.19 105 LEU A N 1
ATOM 716 C CA . LEU A 1 91 ? -0.468 38.706 41.312 1.00 21.68 105 LEU A CA 1
ATOM 717 C C . LEU A 1 91 ? 0.332 39.876 40.763 1.00 23.06 105 LEU A C 1
ATOM 718 O O . LEU A 1 91 ? 0.339 40.107 39.552 1.00 23.19 105 LEU A O 1
ATOM 723 N N . ILE A 1 92 ? 0.975 40.630 41.645 1.00 24.23 106 ILE A N 1
ATOM 724 C CA . ILE A 1 92 ? 1.760 41.794 41.213 1.00 23.93 106 ILE A CA 1
ATOM 725 C C . ILE A 1 92 ? 3.265 41.560 41.167 1.00 24.41 106 ILE A C 1
ATOM 726 O O . ILE A 1 92 ? 3.881 41.212 42.173 1.00 22.71 106 ILE A O 1
ATOM 731 N N . LEU A 1 93 ? 3.847 41.761 39.991 1.00 25.82 107 LEU A N 1
ATOM 732 C CA . LEU A 1 93 ? 5.299 41.599 39.805 1.00 28.47 107 LEU A CA 1
ATOM 733 C C . LEU A 1 93 ? 6.009 42.907 39.424 1.00 29.33 107 LEU A C 1
ATOM 734 O O . LEU A 1 93 ? 5.407 43.784 38.809 1.00 29.20 107 LEU A O 1
ATOM 739 N N . GLU A 1 94 ? 7.275 43.045 39.809 1.00 31.57 108 GLU A N 1
ATOM 740 C CA . GLU A 1 94 ? 8.054 44.270 39.492 1.00 33.38 108 GLU A CA 1
ATOM 741 C C . GLU A 1 94 ? 8.305 44.447 38.002 1.00 33.27 108 GLU A C 1
ATOM 742 O O . GLU A 1 94 ? 8.520 45.558 37.510 1.00 33.74 108 GLU A O 1
ATOM 748 N N . ASN A 1 95 ? 8.284 43.328 37.291 1.00 32.74 109 ASN A N 1
ATOM 749 C CA . ASN A 1 95 ? 8.508 43.317 35.841 1.00 32.75 109 ASN A CA 1
ATOM 750 C C . ASN A 1 95 ? 8.031 42.033 35.205 1.00 30.41 109 ASN A C 1
ATOM 751 O O . ASN A 1 95 ? 7.471 41.182 35.884 1.00 32.44 109 ASN A O 1
ATOM 756 N N . ASN A 1 96 ? 8.235 41.882 33.906 1.00 29.92 110 ASN A N 1
ATOM 757 C CA . ASN A 1 96 ? 7.807 40.645 33.262 1.00 28.13 110 ASN A CA 1
ATOM 758 C C . ASN A 1 96 ? 8.689 39.480 33.705 1.00 27.90 110 ASN A C 1
ATOM 759 O O . ASN A 1 96 ? 9.902 39.507 33.520 1.00 25.95 110 ASN A O 1
ATOM 764 N N . PRO A 1 97 ? 8.090 38.450 34.314 1.00 28.41 111 PRO A N 1
ATOM 765 C CA . PRO A 1 97 ? 8.839 37.283 34.791 1.00 28.19 111 PRO A CA 1
ATOM 766 C C . PRO A 1 97 ? 9.628 36.484 33.752 1.00 27.37 111 PRO A C 1
ATOM 767 O O . PRO A 1 97 ? 10.720 36.003 34.046 1.00 29.82 111 PRO A O 1
ATOM 771 N N . LEU A 1 98 ? 9.087 36.367 32.545 1.00 25.99 112 LEU A N 1
ATOM 772 C CA . LEU A 1 98 ? 9.721 35.575 31.467 1.00 24.17 112 LEU A CA 1
ATOM 773 C C . LEU A 1 98 ? 10.579 36.322 30.450 1.00 23.17 112 LEU A C 1
ATOM 774 O O . LEU A 1 98 ? 11.419 35.714 29.791 1.00 23.31 112 LEU A O 1
ATOM 779 N N . VAL A 1 99 ? 10.369 37.623 30.313 1.00 24.02 113 VAL A N 1
ATOM 780 C CA . VAL A 1 99 ? 11.116 38.419 29.317 1.00 23.75 113 VAL A CA 1
ATOM 781 C C . VAL A 1 99 ? 11.684 39.709 29.877 1.00 24.78 113 VAL A C 1
ATOM 782 O O . VAL A 1 99 ? 10.997 40.417 30.613 1.00 23.43 113 VAL A O 1
ATOM 786 N N . ASP A 1 100 ? 12.932 40.009 29.525 1.00 24.50 114 ASP A N 1
ATOM 787 C CA . ASP A 1 100 ? 13.607 41.231 30.003 1.00 27.08 114 ASP A CA 1
ATOM 788 C C . ASP A 1 100 ? 13.572 42.385 29.008 1.00 26.83 114 ASP A C 1
ATOM 789 O O . ASP A 1 100 ? 13.361 43.533 29.390 1.00 25.50 114 ASP A O 1
ATOM 794 N N . PHE A 1 101 ? 13.782 42.069 27.734 1.00 27.55 115 PHE A N 1
ATOM 795 C CA . PHE A 1 101 ? 13.776 43.080 26.664 1.00 27.25 115 PHE A CA 1
ATOM 796 C C . PHE A 1 101 ? 13.015 42.638 25.422 1.00 29.20 115 PHE A C 1
ATOM 797 O O . PHE A 1 101 ? 12.973 41.448 25.096 1.00 27.34 115 PHE A O 1
ATOM 805 N N . VAL A 1 102 ? 12.404 43.600 24.741 1.00 30.90 116 VAL A N 1
ATOM 806 C CA . VAL A 1 102 ? 11.687 43.324 23.488 1.00 33.99 116 VAL A CA 1
ATOM 807 C C . VAL A 1 102 ? 12.275 44.115 22.325 1.00 35.89 116 VAL A C 1
ATOM 808 O O . VAL A 1 102 ? 12.731 45.250 22.503 1.00 33.75 116 VAL A O 1
ATOM 812 N N . GLU A 1 103 ? 12.278 43.507 21.145 1.00 38.47 117 GLU A N 1
ATOM 813 C CA . GLU A 1 103 ? 12.824 44.154 19.948 1.00 41.83 117 GLU A CA 1
ATOM 814 C C . GLU A 1 103 ? 12.039 45.386 19.514 1.00 43.00 117 GLU A C 1
ATOM 815 O O . GLU A 1 103 ? 10.809 45.396 19.550 1.00 42.82 117 GLU A O 1
ATOM 821 N N . LEU A 1 104 ? 12.760 46.424 19.110 1.00 44.37 118 LEU A N 1
ATOM 822 C CA . LEU A 1 104 ? 12.143 47.683 18.655 1.00 46.17 118 LEU A CA 1
ATOM 823 C C . LEU A 1 104 ? 12.546 47.995 17.216 1.00 47.30 118 LEU A C 1
ATOM 824 O O . LEU A 1 104 ? 13.676 47.704 16.827 1.00 48.52 118 LEU A O 1
ATOM 829 N N . PRO A 1 105 ? 11.644 48.582 16.404 1.00 48.46 119 PRO A N 1
ATOM 830 C CA . PRO A 1 105 ? 10.259 49.002 16.659 1.00 48.22 119 PRO A CA 1
ATOM 831 C C . PRO A 1 105 ? 9.313 47.866 17.047 1.00 47.27 119 PRO A C 1
ATOM 832 O O . PRO A 1 105 ? 9.586 46.689 16.791 1.00 46.37 119 PRO A O 1
ATOM 836 N N . ASP A 1 106 ? 8.190 48.238 17.651 1.00 46.69 120 ASP A N 1
ATOM 837 C CA . ASP A 1 106 ? 7.179 47.258 18.097 1.00 46.21 120 ASP A CA 1
ATOM 838 C C . ASP A 1 106 ? 6.289 46.710 16.988 1.00 44.36 120 ASP A C 1
ATOM 839 O O . ASP A 1 106 ? 5.380 47.388 16.512 1.00 44.21 120 ASP A O 1
ATOM 844 N N . ASN A 1 107 ? 6.558 45.477 16.583 1.00 43.14 121 ASN A N 1
ATOM 845 C CA . ASN A 1 107 ? 5.771 44.815 15.537 1.00 43.53 121 ASN A CA 1
ATOM 846 C C . ASN A 1 107 ? 4.790 43.782 16.075 1.00 42.49 121 ASN A C 1
ATOM 847 O O . ASN A 1 107 ? 4.126 43.082 15.307 1.00 42.51 121 ASN A O 1
ATOM 852 N N . HIS A 1 108 ? 4.691 43.702 17.398 1.00 41.36 122 HIS A N 1
ATOM 853 C CA . HIS A 1 108 ? 3.799 42.731 18.048 1.00 39.04 122 HIS A CA 1
ATOM 854 C C . HIS A 1 108 ? 2.991 43.308 19.199 1.00 38.80 122 HIS A C 1
ATOM 855 O O . HIS A 1 108 ? 2.970 42.756 20.304 1.00 38.61 122 HIS A O 1
ATOM 862 N N . SER A 1 109 ? 2.325 44.426 18.929 1.00 37.57 123 SER A N 1
ATOM 863 C CA . SER A 1 109 ? 1.509 45.111 19.941 1.00 36.00 123 SER A CA 1
ATOM 864 C C . SER A 1 109 ? 0.494 44.215 20.650 1.00 33.84 123 SER A C 1
ATOM 865 O O . SER A 1 109 ? 0.293 44.336 21.858 1.00 33.61 123 SER A O 1
ATOM 868 N N . ALA A 1 110 ? -0.142 43.322 19.900 1.00 31.27 124 ALA A N 1
ATOM 869 C CA . ALA A 1 110 ? -1.149 42.410 20.483 1.00 29.07 124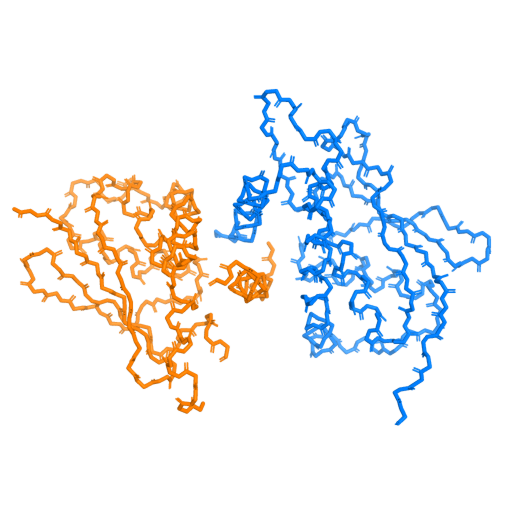 ALA A CA 1
ATOM 870 C C . ALA A 1 110 ? -0.549 41.160 21.125 1.00 27.66 124 ALA A C 1
ATOM 871 O O . ALA A 1 110 ? -1.236 40.417 21.828 1.00 28.61 124 ALA A O 1
ATOM 873 N N . LEU A 1 111 ? 0.736 40.933 20.878 1.00 25.69 125 LEU A N 1
ATOM 874 C CA . LEU A 1 111 ? 1.431 39.764 21.436 1.00 22.82 125 LEU A CA 1
ATOM 875 C C . LEU A 1 111 ? 1.642 39.792 22.954 1.00 23.09 125 LEU A C 1
ATOM 876 O O . LEU A 1 111 ? 2.245 40.723 23.498 1.00 25.39 125 LEU A O 1
ATOM 881 N N . ILE A 1 112 ? 1.130 38.770 23.629 1.00 20.49 126 ILE A N 1
ATOM 882 C CA . ILE A 1 112 ? 1.313 38.643 25.083 1.00 20.16 126 ILE A CA 1
ATOM 883 C C . ILE A 1 112 ? 2.575 37.823 25.326 1.00 21.05 126 ILE A C 1
ATOM 884 O O . ILE A 1 112 ? 2.526 36.598 25.392 1.00 22.84 126 ILE A O 1
ATOM 889 N N . TYR A 1 113 ? 3.702 38.527 25.416 1.00 21.50 127 TYR A N 1
ATOM 890 C CA . TYR A 1 113 ? 5.046 37.928 25.566 1.00 23.48 127 TYR A CA 1
ATOM 891 C C . TYR A 1 113 ? 5.165 36.692 26.444 1.00 22.53 127 TYR A C 1
ATOM 892 O O . TYR A 1 113 ? 5.742 35.687 26.016 1.00 21.52 127 TYR A O 1
ATOM 901 N N . SER A 1 114 ? 4.629 36.767 27.659 1.00 22.00 128 SER A N 1
ATOM 902 C CA . SER A 1 114 ? 4.694 35.637 28.608 1.00 19.66 128 SER A CA 1
ATOM 903 C C . SER A 1 114 ? 3.403 34.855 28.761 1.00 20.53 128 SER A C 1
ATOM 904 O O . SER A 1 114 ? 3.133 34.297 29.830 1.00 20.78 128 SER A O 1
ATOM 907 N N . ASN A 1 115 ? 2.607 34.798 27.697 1.00 19.77 129 ASN A N 1
ATOM 908 C CA . ASN A 1 115 ? 1.337 34.068 27.762 1.00 19.21 129 ASN A CA 1
ATOM 909 C C . ASN A 1 115 ? 1.471 32.621 28.215 1.00 20.55 129 ASN A C 1
ATOM 910 O O . ASN A 1 115 ? 0.489 31.990 28.624 1.00 21.18 129 ASN A O 1
ATOM 915 N N . LEU A 1 116 ? 2.689 32.096 28.149 1.00 19.19 130 LEU A N 1
ATOM 916 C CA . LEU A 1 116 ? 2.946 30.717 28.580 1.00 19.00 130 LEU A CA 1
ATOM 917 C C . LEU A 1 116 ? 2.636 30.516 30.061 1.00 19.73 130 LEU A C 1
ATOM 918 O O . LEU A 1 116 ? 2.095 29.485 30.469 1.00 19.89 130 LEU A O 1
ATOM 923 N N . LEU A 1 117 ? 2.995 31.516 30.860 1.00 19.67 131 LEU A N 1
ATOM 924 C CA . LEU A 1 117 ? 2.746 31.485 32.305 1.00 19.25 131 LEU A CA 1
ATOM 925 C C . LEU A 1 117 ? 1.277 31.310 32.620 1.00 19.23 131 LEU A C 1
ATOM 926 O O . LEU A 1 117 ? 0.903 30.526 33.491 1.00 17.94 131 LEU A O 1
ATOM 931 N N . CYS A 1 118 ? 0.440 32.050 31.900 1.00 20.27 132 CYS A N 1
ATOM 932 C CA . CYS A 1 118 ? -1.009 31.955 32.108 1.00 19.75 132 CYS A CA 1
ATOM 933 C C . CYS A 1 118 ? -1.522 30.550 31.845 1.00 18.55 132 CYS A C 1
ATOM 934 O O . CYS A 1 118 ? -2.405 30.059 32.548 1.00 17.26 132 CYS A O 1
ATOM 937 N N . GLY A 1 119 ? -0.942 29.907 30.835 1.00 16.27 133 GLY A N 1
ATOM 938 C CA . GLY A 1 119 ? -1.324 28.551 30.505 1.00 16.05 133 GLY A CA 1
ATOM 939 C C . GLY A 1 119 ? -0.812 27.640 31.602 1.00 17.29 133 GLY A C 1
ATOM 940 O O . GLY A 1 119 ? -1.495 26.697 32.016 1.00 16.64 133 GLY A O 1
ATOM 941 N N . VAL A 1 120 ? 0.399 27.912 32.080 1.00 15.87 134 VAL A N 1
ATOM 942 C CA . VAL A 1 120 ? 0.952 27.086 33.155 1.00 16.27 134 VAL A CA 1
ATOM 943 C C . VAL A 1 120 ? 0.091 27.139 34.404 1.00 15.59 134 VAL A C 1
ATOM 944 O O . VAL A 1 120 ? -0.175 26.114 35.032 1.00 16.84 134 VAL A O 1
ATOM 948 N N . LEU A 1 121 ? -0.346 28.342 34.753 1.00 16.40 135 LEU A N 1
ATOM 949 C CA . LEU A 1 121 ? -1.216 28.536 35.916 1.00 15.85 135 LEU A CA 1
ATOM 950 C C . LEU A 1 121 ? -2.546 27.809 35.771 1.00 16.83 135 LEU A C 1
ATOM 951 O O . LEU A 1 121 ? -3.004 27.151 36.707 1.00 16.10 135 LEU A O 1
ATOM 956 N N . ARG A 1 122 ? -3.159 27.920 34.591 1.00 17.08 136 ARG A N 1
ATOM 957 C CA . ARG A 1 122 ? -4.434 27.239 34.332 1.00 16.81 136 ARG A CA 1
ATOM 958 C C . AR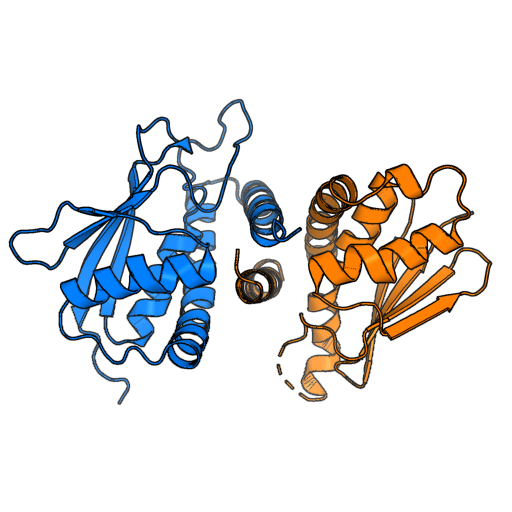G A 1 122 ? -4.318 25.718 34.311 1.00 15.85 136 ARG A C 1
ATOM 959 O O . ARG A 1 122 ? -5.194 25.021 34.824 1.00 15.23 136 ARG A O 1
ATOM 967 N N . GLY A 1 123 ? -3.251 25.217 33.695 1.00 15.73 137 GLY A N 1
ATOM 968 C CA . GLY A 1 123 ? -3.032 23.780 33.616 1.00 18.12 137 GLY A CA 1
ATOM 969 C C . GLY A 1 123 ? -2.751 23.172 34.980 1.00 20.15 137 GLY A C 1
ATOM 970 O O . GLY A 1 123 ? -3.328 22.150 35.340 1.00 22.89 137 GLY A O 1
ATOM 971 N N . ALA A 1 124 ? -1.863 23.793 35.747 1.00 19.76 138 ALA A N 1
ATOM 972 C CA . ALA A 1 124 ? -1.544 23.287 37.090 1.00 22.13 138 ALA A CA 1
ATOM 973 C C . ALA A 1 124 ? -2.766 23.237 38.006 1.00 22.56 138 ALA A C 1
ATOM 974 O O . ALA A 1 124 ? -2.993 22.254 38.700 1.00 23.92 138 ALA A O 1
ATOM 976 N N . LEU A 1 125 ? -3.554 24.305 37.998 1.00 23.89 139 LEU A N 1
ATOM 977 C CA . LEU A 1 125 ? -4.757 24.367 38.835 1.00 24.03 139 LEU A CA 1
ATOM 978 C C . LEU A 1 125 ? -5.862 23.426 38.381 1.00 24.75 139 LEU A C 1
ATOM 979 O O . LEU A 1 125 ? -6.640 22.941 39.200 1.00 23.33 139 LEU A O 1
ATOM 984 N N . GLU A 1 126 ? -5.932 23.168 37.079 1.00 24.82 140 GLU A N 1
ATOM 985 C CA . GLU A 1 126 ? -6.938 22.235 36.569 1.00 26.38 140 GLU A CA 1
ATOM 986 C C . GLU A 1 126 ? -6.695 20.836 37.128 1.00 27.85 140 GLU A C 1
ATOM 987 O O . GLU A 1 126 ? -7.628 20.054 37.326 1.00 27.21 140 GLU A O 1
ATOM 993 N N . MET A 1 127 ? -5.424 20.540 37.390 1.00 27.50 141 MET A N 1
ATOM 994 C CA . MET A 1 127 ? -5.026 19.241 37.948 1.00 29.05 141 MET A CA 1
ATOM 995 C C . MET A 1 127 ? -5.455 19.063 39.388 1.00 27.99 141 MET A C 1
ATOM 996 O O . MET A 1 127 ? -5.441 17.952 39.910 1.00 28.22 141 MET A O 1
ATOM 1001 N N . VAL A 1 128 ? -5.817 20.172 40.025 1.00 26.61 142 VAL A N 1
ATOM 1002 C CA . VAL A 1 128 ? -6.316 20.147 41.399 1.00 23.72 142 VAL A CA 1
ATOM 1003 C C . VAL A 1 128 ? -7.787 20.547 41.484 1.00 22.74 142 VAL A C 1
ATOM 1004 O O . VAL A 1 128 ? -8.234 21.145 42.462 1.00 22.25 142 VAL A O 1
ATOM 1008 N N . GLN A 1 129 ? -8.529 20.213 40.429 1.00 23.11 143 GLN A N 1
ATOM 1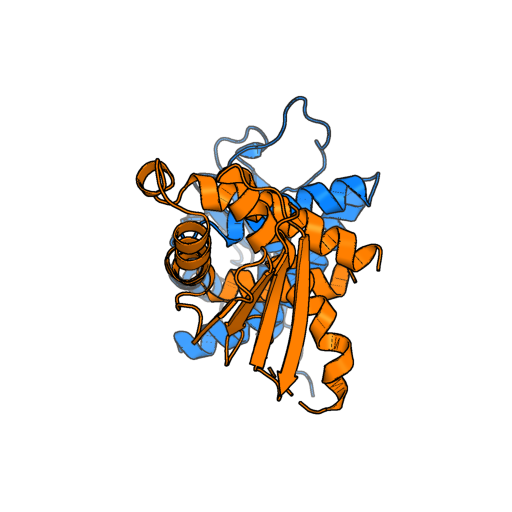009 C CA . GLN A 1 129 ? -9.995 20.474 40.346 1.00 24.05 143 GLN A CA 1
ATOM 1010 C C . GLN A 1 129 ? -10.440 21.933 40.375 1.00 23.78 143 GLN A C 1
ATOM 1011 O O . GLN A 1 129 ? -11.551 22.246 40.816 1.00 22.92 143 GLN A O 1
ATOM 1017 N N . MET A 1 130 ? -9.579 22.826 39.910 1.00 22.92 144 MET A N 1
ATOM 1018 C CA . MET A 1 130 ? -9.935 24.243 39.874 1.00 22.22 144 MET A CA 1
ATOM 1019 C C . MET A 1 130 ? -9.852 24.863 38.491 1.00 20.81 144 MET A C 1
ATOM 1020 O O . MET A 1 130 ? -8.766 25.022 37.940 1.00 17.62 144 MET A O 1
ATOM 1025 N N . ALA A 1 131 ? -11.008 25.173 37.919 1.00 19.93 145 ALA A N 1
ATOM 1026 C CA . ALA A 1 131 ? -11.035 25.839 36.622 1.00 21.91 145 ALA A CA 1
ATOM 1027 C C . ALA A 1 131 ? -10.833 27.319 36.865 1.00 22.92 145 ALA A C 1
ATOM 1028 O O . ALA A 1 131 ? -11.704 27.993 37.425 1.00 24.67 145 ALA A O 1
ATOM 1030 N N . VAL A 1 132 ? -9.662 27.816 36.497 1.00 21.07 146 VAL A N 1
ATOM 1031 C CA . VAL A 1 132 ? -9.360 29.219 36.721 1.00 23.09 146 VAL A CA 1
ATOM 1032 C C . VAL A 1 132 ? -8.899 29.943 35.482 1.00 23.73 146 VAL A C 1
ATOM 1033 O O . VAL A 1 132 ? -8.453 29.329 34.517 1.00 26.44 146 VAL A O 1
ATOM 1037 N N . GLU A 1 133 ? -9.029 31.257 35.513 1.00 24.51 147 GLU A N 1
ATOM 1038 C CA . GLU A 1 133 ? -8.574 32.083 34.406 1.00 24.73 147 GLU A CA 1
ATOM 1039 C C . GLU A 1 133 ? -7.416 32.960 34.846 1.00 23.53 147 GLU A C 1
ATOM 1040 O O . GLU A 1 133 ? -7.545 33.748 35.780 1.00 25.55 147 GLU A O 1
ATOM 1046 N N . ALA A 1 134 ? -6.272 32.775 34.212 1.00 22.34 148 ALA A N 1
ATOM 1047 C CA . ALA A 1 134 ? -5.095 33.583 34.501 1.00 20.11 148 ALA A CA 1
ATOM 1048 C C . ALA A 1 134 ? -4.890 34.548 33.355 1.00 22.08 148 ALA A C 1
ATOM 1049 O O . ALA A 1 134 ? -4.862 34.135 32.193 1.00 21.64 148 ALA A O 1
ATOM 1051 N N . LYS A 1 135 ? -4.757 35.827 33.660 1.00 20.88 149 LYS A N 1
ATOM 1052 C CA . LYS A 1 135 ? -4.602 36.785 32.589 1.00 22.46 149 LYS A CA 1
ATOM 1053 C C . LYS A 1 135 ? -3.786 38.018 32.918 1.00 21.25 149 LYS A C 1
ATOM 1054 O O . LYS A 1 135 ? -3.953 38.624 33.979 1.00 19.44 149 LYS A O 1
ATOM 1060 N N . PHE A 1 136 ? -2.885 38.373 32.008 1.00 19.97 150 PHE A N 1
ATOM 1061 C CA . PHE A 1 136 ? -2.106 39.597 32.177 1.00 18.79 150 PHE A CA 1
ATOM 1062 C C . PHE A 1 136 ? -3.004 40.798 31.943 1.00 19.38 150 PHE A C 1
ATOM 1063 O O . PHE A 1 136 ? -3.532 40.963 30.841 1.00 20.73 150 PHE A O 1
ATOM 1071 N N . VAL A 1 137 ? -3.213 41.611 32.971 1.00 18.47 151 VAL A N 1
ATOM 1072 C CA . VAL A 1 137 ? -4.044 42.813 32.812 1.00 19.46 151 VAL A CA 1
ATOM 1073 C C . VAL A 1 137 ? -3.191 44.070 32.829 1.00 20.80 151 VAL A C 1
ATOM 1074 O O . VAL A 1 137 ? -3.640 45.165 32.503 1.00 21.81 151 VAL A O 1
ATOM 1078 N N . GLN A 1 138 ? -1.936 43.860 33.212 1.00 22.81 152 GLN A N 1
ATOM 1079 C CA . GLN A 1 138 ? -0.889 44.891 33.271 1.00 22.64 152 GLN A CA 1
ATOM 1080 C C . GLN A 1 138 ? 0.473 44.295 32.964 1.00 24.79 152 GLN A C 1
ATOM 1081 O O . GLN A 1 138 ? 0.800 43.214 33.470 1.00 25.13 152 GLN A O 1
ATOM 1087 N N . ASP A 1 139 ? 1.257 44.967 32.128 1.00 24.31 153 ASP A N 1
ATOM 1088 C CA . ASP A 1 139 ? 2.605 44.467 31.808 1.00 25.42 153 ASP A CA 1
ATOM 1089 C C . ASP A 1 139 ? 3.639 45.561 31.605 1.00 26.09 153 ASP A C 1
ATOM 1090 O O . ASP A 1 139 ? 3.455 46.449 30.768 1.00 25.75 153 ASP A O 1
ATOM 1095 N N . THR A 1 140 ? 4.718 45.493 32.378 1.00 24.94 154 THR A N 1
ATOM 1096 C CA . THR A 1 140 ? 5.800 46.471 32.264 1.00 27.25 154 THR A CA 1
ATOM 1097 C C . THR A 1 140 ? 6.355 46.568 30.840 1.00 27.68 154 THR A C 1
ATOM 1098 O O . THR A 1 140 ? 6.725 47.651 30.393 1.00 28.67 154 THR A O 1
ATOM 1102 N N . LEU A 1 141 ? 6.408 45.438 30.136 1.00 26.67 155 LEU A N 1
ATOM 1103 C CA . LEU A 1 141 ? 6.887 45.429 28.734 1.00 28.43 155 LEU A CA 1
ATOM 1104 C C . LEU A 1 141 ? 5.931 46.164 27.807 1.00 28.26 155 LEU A C 1
ATOM 1105 O O . LEU A 1 141 ? 6.252 46.451 26.658 1.00 30.67 155 LEU A O 1
ATOM 1110 N N . LYS A 1 142 ? 4.740 46.439 28.324 1.00 28.32 156 LYS A N 1
ATOM 1111 C CA . LYS A 1 142 ? 3.698 47.156 27.578 1.00 28.97 156 LYS A CA 1
ATOM 1112 C C . LYS A 1 142 ? 3.620 48.629 27.955 1.00 29.55 156 LYS A C 1
ATOM 1113 O O . LYS A 1 142 ? 2.838 49.380 27.375 1.00 31.54 156 LYS A O 1
ATOM 1119 N N . GLY A 1 143 ? 4.430 49.031 28.930 1.00 28.20 157 GLY A N 1
ATOM 1120 C CA . GLY A 1 143 ? 4.431 50.414 29.361 1.00 29.37 157 GLY A CA 1
ATOM 1121 C C . GLY A 1 143 ? 3.796 50.631 30.722 1.00 31.44 157 GLY A C 1
ATOM 1122 O O . GLY A 1 143 ? 3.846 51.740 31.258 1.00 31.57 157 GLY A O 1
ATOM 1123 N N . ASP A 1 144 ? 3.209 49.578 31.291 1.00 30.94 158 ASP A N 1
ATOM 1124 C CA . ASP A 1 144 ? 2.549 49.668 32.618 1.00 30.50 158 ASP A CA 1
ATOM 1125 C C . ASP A 1 144 ? 3.518 49.741 33.812 1.00 29.44 158 ASP A C 1
ATOM 1126 O O . ASP A 1 144 ? 4.605 49.167 33.773 1.00 30.09 158 ASP A O 1
ATOM 1131 N N . GLY A 1 145 ? 3.117 50.444 34.869 1.00 28.71 159 GLY A N 1
ATOM 1132 C CA . GLY A 1 145 ? 3.966 50.583 36.048 1.00 26.82 159 GLY A CA 1
ATOM 1133 C C . GLY A 1 145 ? 4.359 49.270 36.709 1.00 27.37 159 GLY A C 1
ATOM 1134 O O . GLY A 1 145 ? 5.352 49.184 37.438 1.00 27.92 159 GLY A O 1
ATOM 1135 N N . VAL A 1 146 ? 3.559 48.241 36.480 1.00 26.75 160 VAL A N 1
ATOM 1136 C CA . VAL A 1 146 ? 3.841 46.908 37.030 1.00 24.73 160 VAL A CA 1
ATOM 1137 C C . VAL A 1 146 ? 3.313 45.825 36.127 1.00 23.81 160 VAL A C 1
ATOM 1138 O O . VAL A 1 146 ? 2.632 46.105 35.149 1.00 22.17 160 VAL A O 1
ATOM 1142 N N . THR A 1 147 ? 3.666 44.587 36.437 1.00 24.19 161 THR A N 1
ATOM 1143 C CA . THR A 1 147 ? 3.125 43.463 35.699 1.00 22.99 161 THR A CA 1
ATOM 1144 C C . THR A 1 147 ? 2.071 42.829 36.578 1.00 22.81 161 THR A C 1
ATOM 1145 O O . THR A 1 147 ? 2.354 42.482 37.723 1.00 22.47 161 THR A O 1
ATOM 1149 N N . GLU A 1 148 ? 0.853 42.717 36.074 1.00 22.42 162 GLU A N 1
ATOM 1150 C CA . GLU A 1 148 ? -0.226 42.157 36.890 1.00 22.84 162 GLU A CA 1
ATOM 1151 C C . GLU A 1 148 ? -0.979 41.010 36.255 1.00 20.79 162 GLU A C 1
ATOM 1152 O O . GLU A 1 148 ? -1.531 41.139 35.162 1.00 20.39 162 GLU A O 1
ATOM 1158 N N . ILE A 1 149 ? -0.989 39.882 36.950 1.00 19.10 163 ILE A N 1
ATOM 1159 C CA . ILE A 1 149 ? -1.719 38.706 36.472 1.00 18.28 163 ILE A CA 1
ATOM 1160 C C . ILE A 1 149 ? -2.981 38.495 37.280 1.00 18.82 163 ILE A C 1
ATOM 1161 O O . ILE A 1 149 ? -2.916 38.224 38.477 1.00 17.93 163 ILE A O 1
ATOM 1166 N N . ARG A 1 150 ? -4.128 38.635 36.635 1.00 20.42 164 ARG A N 1
ATOM 1167 C CA . ARG A 1 150 ? -5.378 38.438 37.332 1.00 19.85 164 ARG A CA 1
ATOM 1168 C C . ARG A 1 150 ? -5.802 36.978 37.349 1.00 20.78 164 ARG A C 1
ATOM 1169 O O . ARG A 1 150 ? -5.822 36.322 36.306 1.00 17.58 164 ARG A O 1
ATOM 1177 N N . MET A 1 151 ? -6.109 36.475 38.542 1.00 18.99 165 MET A N 1
ATOM 1178 C CA . MET A 1 151 ? -6.558 35.085 38.718 1.00 18.64 165 MET A CA 1
ATOM 1179 C C . MET A 1 151 ? -8.038 35.019 39.067 1.00 19.82 165 MET A C 1
ATOM 1180 O O . MET A 1 151 ? -8.473 35.581 40.068 1.00 21.39 165 MET A O 1
ATOM 1185 N N . ARG A 1 152 ? -8.816 34.336 38.243 1.00 21.24 166 ARG A N 1
ATOM 1186 C CA . ARG A 1 152 ? -10.250 34.249 38.489 1.00 23.38 166 ARG A CA 1
ATOM 1187 C C . ARG A 1 152 ? -10.776 32.831 38.576 1.00 23.60 166 ARG A C 1
ATOM 1188 O O . ARG A 1 152 ? -10.623 32.036 37.644 1.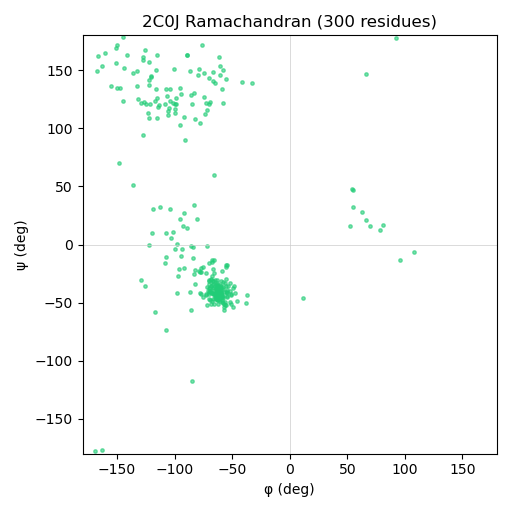00 23.17 166 ARG A O 1
ATOM 1196 N N . PHE A 1 153 ? -11.364 32.512 39.725 1.00 23.03 167 PHE A N 1
ATOM 1197 C CA . PHE A 1 153 ? -11.956 31.190 39.947 1.00 23.41 167 PHE A CA 1
ATOM 1198 C C . PHE A 1 153 ? -13.258 31.035 39.167 1.00 22.00 167 PHE A C 1
ATOM 1199 O O . PHE A 1 153 ? -14.234 31.719 39.445 1.00 20.73 167 PHE A O 1
ATOM 1207 N N . ILE A 1 154 ? -13.261 30.162 38.169 1.00 24.31 168 ILE A N 1
ATOM 1208 C CA . ILE A 1 154 ? -14.467 29.953 37.358 1.00 24.56 168 ILE A CA 1
ATOM 1209 C C . ILE A 1 154 ? -15.433 28.939 37.956 1.00 24.89 168 ILE A C 1
ATOM 1210 O O . ILE A 1 154 ? -16.601 29.240 38.195 1.00 25.81 168 ILE A O 1
ATOM 1215 N N . ARG A 1 155 ? -14.936 27.736 38.204 1.00 24.41 169 ARG A N 1
ATOM 1216 C CA . ARG A 1 155 ? -15.776 26.675 38.755 1.00 24.57 169 ARG A CA 1
ATOM 1217 C C . ARG A 1 155 ? -14.974 25.502 39.268 1.00 25.18 169 ARG A C 1
ATOM 1218 O O . ARG A 1 155 ? -13.800 25.350 38.924 1.00 23.75 169 ARG A O 1
ATOM 1226 N N . ARG A 1 156 ? -15.605 24.682 40.100 1.00 25.85 170 ARG A N 1
ATOM 1227 C CA . ARG A 1 156 ? -14.941 23.488 40.607 1.00 26.77 170 ARG A CA 1
ATOM 1228 C C . ARG A 1 156 ? -15.097 22.346 39.624 1.00 27.05 170 ARG A C 1
ATOM 1229 O O . ARG A 1 156 ? -16.218 21.959 39.289 1.00 29.34 170 ARG A O 1
ATOM 1237 N N . ILE A 1 157 ? -13.976 21.819 39.150 1.00 25.54 171 ILE A N 1
ATOM 1238 C CA . ILE A 1 157 ? -14.006 20.715 38.190 1.00 24.27 171 ILE A CA 1
ATOM 1239 C C . ILE A 1 157 ? -14.380 19.385 38.833 1.00 25.75 171 ILE A C 1
ATOM 1240 O O . ILE A 1 157 ? -13.789 18.983 39.835 1.00 25.28 171 ILE A O 1
ATOM 1245 N N . GLU A 1 158 ? -15.385 18.722 38.267 1.00 25.93 172 GLU A N 1
ATOM 1246 C CA . GLU A 1 158 ? -15.845 17.422 38.785 1.00 26.67 172 GLU A CA 1
ATOM 1247 C C . GLU A 1 158 ? -14.729 16.386 38.812 1.00 27.47 172 GLU A C 1
ATOM 1248 O O . GLU A 1 158 ? -13.806 16.465 38.007 1.00 26.93 172 GLU A O 1
ATOM 1254 N N . ASP A 1 159 ? -14.781 15.444 39.747 1.00 28.81 173 ASP A N 1
ATOM 1255 C CA . ASP A 1 159 ? -13.735 14.404 39.789 1.00 32.46 173 ASP A CA 1
ATOM 1256 C C . ASP A 1 159 ? -13.705 13.596 38.489 1.00 35.56 173 ASP A C 1
ATOM 1257 O O . ASP A 1 159 ? -14.719 13.490 37.803 1.00 33.99 173 ASP A O 1
ATOM 1262 N N . ASN A 1 160 ? -12.551 13.033 38.151 1.00 40.71 174 ASN A N 1
ATOM 1263 C CA . ASN A 1 160 ? -12.438 12.231 36.920 1.00 45.97 174 ASN A CA 1
ATOM 1264 C C . ASN A 1 160 ? -13.529 11.181 36.753 1.00 48.50 174 ASN A C 1
ATOM 1265 O O . ASN A 1 160 ? -14.203 11.143 35.720 1.00 49.70 174 ASN A O 1
ATOM 1270 N N . LEU A 1 161 ? -13.698 10.337 37.769 1.00 50.71 175 LEU A N 1
ATOM 1271 C CA . LEU A 1 161 ? -14.713 9.256 37.745 1.00 53.21 175 LEU A CA 1
ATOM 1272 C C . LEU A 1 161 ? -14.234 7.980 37.039 1.00 54.44 175 LEU A C 1
ATOM 1273 O O . LEU A 1 161 ? -14.519 7.807 35.833 1.00 55.28 175 LEU A O 1
ATOM 1279 N N . ALA B 2 3 ? 15.777 30.780 36.864 1.00 40.96 2 ALA B N 1
ATOM 1280 C CA . ALA B 2 3 ? 14.623 29.838 36.864 1.00 41.47 2 ALA B CA 1
ATOM 1281 C C . ALA B 2 3 ? 15.070 28.476 37.377 1.00 42.62 2 ALA B C 1
ATOM 1282 O O . ALA B 2 3 ? 16.258 28.153 37.333 1.00 43.30 2 ALA B O 1
ATOM 1284 N N . ASP B 2 4 ? 14.122 27.682 37.868 1.00 43.06 3 ASP B N 1
ATOM 1285 C CA . ASP B 2 4 ? 14.443 26.339 38.380 1.00 42.62 3 ASP B CA 1
ATOM 1286 C C . ASP B 2 4 ? 14.841 25.373 37.270 1.00 43.11 3 ASP B C 1
ATOM 1287 O O . ASP B 2 4 ? 14.297 25.434 36.170 1.00 44.73 3 ASP B O 1
ATOM 1292 N N . THR B 2 5 ? 15.794 24.494 37.560 1.00 42.89 4 THR B N 1
ATOM 1293 C CA . THR B 2 5 ? 16.291 23.507 36.571 1.00 41.80 4 THR B CA 1
ATOM 1294 C C . THR B 2 5 ? 15.215 22.769 35.771 1.00 39.74 4 THR B C 1
ATOM 1295 O O . THR B 2 5 ? 15.299 22.675 34.546 1.00 39.48 4 THR B O 1
ATOM 1299 N N . VAL B 2 6 ? 14.207 22.249 36.462 1.00 36.05 5 VAL B N 1
ATOM 1300 C CA . VAL B 2 6 ? 13.139 21.500 35.787 1.00 31.80 5 VAL B CA 1
ATOM 1301 C C . VAL B 2 6 ? 12.393 22.284 34.718 1.00 30.00 5 VAL B C 1
ATOM 1302 O O . VAL B 2 6 ? 11.940 21.708 33.734 1.00 30.22 5 VAL B O 1
ATOM 1306 N N . LEU B 2 7 ? 12.267 23.593 34.911 1.00 29.24 6 LEU B N 1
ATOM 1307 C CA . LEU B 2 7 ? 11.563 24.445 33.939 1.00 27.01 6 LEU B CA 1
ATOM 1308 C C . LEU B 2 7 ? 12.091 24.323 32.513 1.00 26.05 6 LEU B C 1
ATOM 1309 O O . LEU B 2 7 ? 11.314 24.215 31.568 1.00 25.87 6 LEU B O 1
ATOM 1314 N N . PHE B 2 8 ? 13.411 24.344 32.361 1.00 25.89 7 PHE B N 1
ATOM 1315 C CA . PHE B 2 8 ? 14.021 24.197 31.030 1.00 25.08 7 PHE B CA 1
ATOM 1316 C C . PHE B 2 8 ? 13.581 22.910 30.349 1.00 24.20 7 PHE B C 1
ATOM 1317 O O . PHE B 2 8 ? 13.159 22.921 29.196 1.00 23.06 7 PHE B O 1
ATOM 1325 N N . GLU B 2 9 ? 13.671 21.801 31.075 1.00 24.36 8 GLU B N 1
ATOM 1326 C CA . GLU B 2 9 ? 13.250 20.492 30.529 1.00 25.55 8 GLU B CA 1
ATOM 1327 C C . GLU B 2 9 ? 11.781 20.475 30.129 1.00 23.12 8 GLU B C 1
ATOM 1328 O O . GLU B 2 9 ? 11.408 19.916 29.092 1.00 20.32 8 GLU B O 1
ATOM 1334 N N . PHE B 2 10 ? 10.945 21.082 30.962 1.00 20.97 9 PHE B N 1
ATOM 1335 C CA . PHE B 2 10 ? 9.515 21.150 30.650 1.00 20.73 9 PHE B CA 1
ATOM 1336 C C . PHE B 2 10 ? 9.285 21.916 29.367 1.00 18.92 9 PHE B C 1
ATOM 1337 O O . PHE B 2 10 ? 8.550 21.473 28.488 1.00 16.79 9 PHE B O 1
ATOM 1345 N N . LEU B 2 11 ? 9.936 23.071 29.266 1.00 17.91 10 LEU B N 1
ATOM 1346 C CA . LEU B 2 11 ? 9.826 23.903 28.076 1.00 17.46 10 LEU B CA 1
ATOM 1347 C C . LEU B 2 11 ? 10.370 23.203 26.839 1.00 16.87 10 LEU B C 1
ATOM 1348 O O . LEU B 2 11 ? 9.745 23.225 25.781 1.00 17.19 10 LEU B O 1
ATOM 1353 N N . HIS B 2 12 ? 11.537 22.581 26.985 1.00 16.88 11 HIS B N 1
ATOM 1354 C CA . HIS B 2 12 ? 12.169 21.865 25.874 1.00 19.47 11 HIS B CA 1
ATOM 1355 C C . HIS B 2 12 ? 11.323 20.717 25.370 1.00 21.06 11 HIS B C 1
ATOM 1356 O O . HIS B 2 12 ? 11.235 20.478 24.168 1.00 19.98 11 HIS B O 1
ATOM 1363 N N . THR B 2 13 ? 10.699 20.000 26.297 1.00 23.62 12 THR B N 1
ATOM 1364 C CA . THR B 2 13 ? 9.831 18.897 25.906 1.00 25.75 12 THR B CA 1
ATOM 1365 C C . THR B 2 13 ? 8.653 19.402 25.090 1.00 26.77 12 THR B C 1
ATOM 1366 O O . THR B 2 13 ? 8.296 18.808 24.074 1.00 26.74 12 THR B O 1
ATOM 1370 N N . GLU B 2 14 ? 8.051 20.505 25.526 1.00 25.90 13 GLU B N 1
ATOM 1371 C CA . GLU B 2 14 ? 6.929 21.066 24.763 1.00 26.16 13 GLU B CA 1
ATOM 1372 C C . GLU B 2 14 ? 7.362 21.605 23.411 1.00 24.65 13 GLU B C 1
ATOM 1373 O O . GLU B 2 14 ? 6.629 21.480 22.432 1.00 25.19 13 GLU B O 1
ATOM 1379 N N . MET B 2 15 ? 8.549 22.207 23.357 1.00 23.52 14 MET B N 1
ATOM 1380 C CA . MET B 2 15 ? 9.071 22.734 22.079 1.00 25.04 14 MET B CA 1
ATOM 1381 C C . MET B 2 15 ? 9.273 21.651 21.032 1.00 26.76 14 MET B C 1
ATOM 1382 O O . MET B 2 15 ? 8.952 21.851 19.863 1.00 26.66 14 MET B O 1
ATOM 1387 N N . VAL B 2 16 ? 9.809 20.505 21.441 1.00 28.22 15 VAL B N 1
ATOM 1388 C CA . VAL B 2 16 ? 9.998 19.425 20.474 1.00 32.29 15 VAL B CA 1
ATOM 1389 C C . VAL B 2 16 ? 8.657 18.920 19.951 1.00 34.04 15 VAL B C 1
ATOM 1390 O O . VAL B 2 16 ? 8.505 18.675 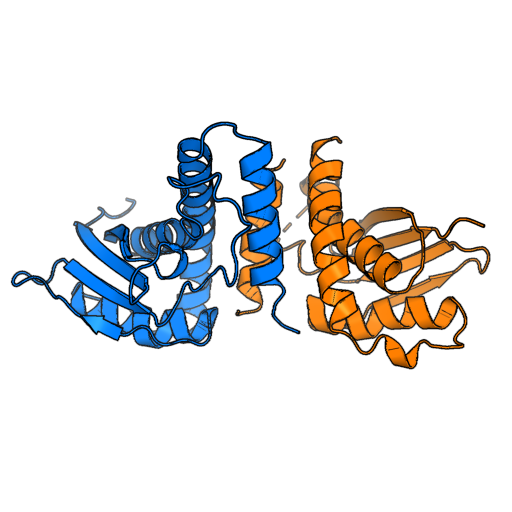18.759 1.00 33.53 15 VAL B O 1
ATOM 1394 N N . ALA B 2 17 ? 7.685 18.791 20.852 1.00 35.80 16 ALA B N 1
ATOM 1395 C CA . ALA B 2 17 ? 6.332 18.345 20.473 1.00 38.29 16 ALA B CA 1
ATOM 1396 C C . ALA B 2 17 ? 5.657 19.309 19.507 1.00 40.81 16 ALA B C 1
ATOM 1397 O O . ALA B 2 17 ? 5.163 18.907 18.455 1.00 41.08 16 ALA B O 1
ATOM 1399 N N . GLU B 2 18 ? 5.649 20.587 19.871 1.00 44.22 17 GLU B N 1
ATOM 1400 C CA . GLU B 2 18 ? 5.032 21.629 19.036 1.00 47.99 17 GLU B CA 1
ATOM 1401 C C . GLU B 2 18 ? 5.813 21.954 17.768 1.00 50.00 17 GLU B C 1
ATOM 1402 O O . GLU B 2 18 ? 5.248 21.953 16.678 1.00 50.18 17 GLU B O 1
ATOM 1408 N N . LEU B 2 19 ? 7.104 22.236 17.909 1.00 52.93 18 LEU B N 1
ATOM 1409 C CA . LEU B 2 19 ? 7.948 22.545 16.738 1.00 56.29 18 LEU B CA 1
ATOM 1410 C C . LEU B 2 19 ? 8.400 21.288 16.014 1.00 59.69 18 LEU B C 1
ATOM 1411 O O . LEU B 2 19 ? 9.397 21.295 15.293 1.00 61.01 18 LEU B O 1
ATOM 1416 N N . TRP B 2 20 ? 7.644 20.212 16.224 1.00 63.58 19 TRP B N 1
ATOM 1417 C CA . TRP B 2 20 ? 7.911 18.889 15.614 1.00 66.20 19 TRP B CA 1
ATOM 1418 C C . TRP B 2 20 ? 8.538 18.905 14.226 1.00 66.60 19 TRP B C 1
ATOM 1419 O O . TRP B 2 20 ? 9.244 17.966 13.852 1.00 66.71 19 TRP B O 1
ATOM 1430 N N . LYS B 2 32 ? 12.769 17.125 8.763 1.00 66.65 31 LYS B N 1
ATOM 1431 C CA . LYS B 2 32 ? 14.151 17.603 8.930 1.00 66.61 31 LYS B CA 1
ATOM 1432 C C . LYS B 2 32 ? 14.300 19.119 8.922 1.00 66.27 31 LYS B C 1
ATOM 1433 O O . LYS B 2 32 ? 15.357 19.646 9.272 1.00 66.23 31 LYS B O 1
ATOM 1439 N N . MET B 2 33 ? 13.249 19.817 8.498 1.00 65.72 32 MET B N 1
ATOM 1440 C CA . MET B 2 33 ? 13.261 21.288 8.545 1.00 64.68 32 MET B CA 1
ATOM 1441 C C . MET B 2 33 ? 12.886 21.712 9.951 1.00 62.84 32 MET B C 1
ATOM 1442 O O . MET B 2 33 ? 13.188 22.816 10.406 1.00 62.92 32 MET B O 1
ATOM 1447 N N . SER B 2 34 ? 12.212 20.788 10.632 1.00 60.43 33 SER B N 1
ATOM 1448 C CA . SER B 2 34 ? 11.802 20.973 12.028 1.00 57.97 33 SER B CA 1
ATOM 1449 C C . SER B 2 34 ? 13.021 20.863 12.929 1.00 55.60 33 SER B C 1
ATOM 1450 O O . SER B 2 34 ? 13.201 21.653 13.864 1.00 54.60 33 SER B O 1
ATOM 1453 N N . LEU B 2 35 ? 13.856 19.867 12.630 1.00 51.73 34 LEU B N 1
ATOM 1454 C CA . LEU B 2 35 ? 15.105 19.670 13.368 1.00 47.26 34 LEU B CA 1
ATOM 1455 C C . LEU B 2 35 ? 16.006 20.864 13.131 1.00 44.56 34 LEU B C 1
ATOM 1456 O O . LEU B 2 35 ? 16.697 21.339 14.034 1.00 44.11 34 LEU B O 1
ATOM 1461 N N . SER B 2 36 ? 15.980 21.350 11.894 1.00 40.38 35 SER B N 1
ATOM 1462 C CA . SER B 2 36 ? 16.751 22.537 11.527 1.00 37.16 35 SER B CA 1
ATOM 1463 C C . SER B 2 36 ? 16.331 23.733 12.370 1.00 34.06 35 SER B C 1
ATOM 1464 O O . SER B 2 36 ? 17.159 24.537 12.781 1.00 35.03 35 SER B O 1
ATOM 1467 N N . VAL B 2 37 ? 15.029 23.838 12.619 1.00 32.45 36 VAL B N 1
ATOM 1468 C CA . VAL B 2 37 ? 14.477 24.921 13.448 1.00 31.35 36 VAL B CA 1
ATOM 1469 C C . VAL B 2 37 ? 14.907 24.788 14.904 1.00 29.93 36 VAL B C 1
ATOM 1470 O O . VAL B 2 37 ? 15.366 25.750 15.520 1.00 30.12 36 VAL B O 1
ATOM 1474 N N . LEU B 2 38 ? 14.753 23.588 15.451 1.00 27.48 37 LEU B N 1
ATOM 1475 C CA . LEU B 2 38 ? 15.189 23.326 16.828 1.00 27.78 37 LEU B CA 1
ATOM 1476 C C . LEU B 2 38 ? 16.677 23.617 17.004 1.00 26.85 37 LEU B C 1
ATOM 1477 O O . LEU B 2 38 ? 17.089 24.266 17.964 1.00 25.88 37 LEU B O 1
ATOM 1482 N N . GLU B 2 39 ? 17.470 23.132 16.053 1.00 26.42 38 GLU B N 1
ATOM 1483 C CA . GLU B 2 39 ? 18.924 23.348 16.054 1.00 25.27 38 GLU B CA 1
ATOM 1484 C C . GLU B 2 39 ? 19.251 24.831 15.929 1.00 24.13 38 GLU B C 1
ATOM 1485 O O . GLU B 2 39 ? 20.158 25.338 16.588 1.00 22.93 38 GLU B O 1
ATOM 1491 N N . GLY B 2 40 ? 18.490 25.520 15.080 1.00 23.23 39 GLY B N 1
ATOM 1492 C CA . GLY B 2 40 ? 18.683 26.948 14.879 1.00 22.89 39 GLY B CA 1
ATOM 1493 C C . GLY B 2 40 ? 18.425 27.724 16.161 1.00 21.51 39 GLY B C 1
ATOM 1494 O O . GLY B 2 40 ? 19.155 28.658 16.490 1.00 22.09 39 GLY B O 1
ATOM 1495 N N . MET B 2 41 ? 17.376 27.349 16.885 1.00 22.76 40 MET B N 1
ATOM 1496 C CA . MET B 2 41 ? 17.071 28.017 18.165 1.00 23.12 40 MET B CA 1
ATOM 1497 C C . MET B 2 41 ? 18.169 27.763 19.189 1.00 20.69 40 MET B C 1
ATOM 1498 O O . MET B 2 41 ? 18.636 28.683 19.862 1.00 19.63 40 MET B O 1
ATOM 1503 N N . GLY B 2 42 ? 18.591 26.506 19.282 1.00 20.33 41 GLY B N 1
ATOM 1504 C CA . GLY B 2 42 ? 19.651 26.149 20.205 1.00 20.53 41 GLY B CA 1
ATOM 1505 C C . GLY B 2 42 ? 20.910 26.927 19.876 1.00 21.20 41 GLY B C 1
ATOM 1506 O O . GLY B 2 42 ? 21.698 27.243 20.761 1.00 20.86 41 GLY B O 1
ATOM 1507 N N . PHE B 2 43 ? 21.100 27.234 18.596 1.00 22.35 42 PHE B N 1
ATOM 1508 C CA . PHE B 2 43 ? 22.281 27.995 18.157 1.00 23.55 42 PHE B CA 1
ATOM 1509 C C . PHE B 2 43 ? 22.328 29.412 18.725 1.00 24.63 42 PHE B C 1
ATOM 1510 O O . PHE B 2 43 ? 23.382 29.875 19.157 1.00 25.09 42 PHE B O 1
ATOM 1518 N N . ARG B 2 44 ? 21.192 30.103 18.731 1.00 25.12 43 ARG B N 1
ATOM 1519 C CA . ARG B 2 44 ? 21.165 31.471 19.288 1.00 26.76 43 ARG B CA 1
ATOM 1520 C C . ARG B 2 44 ? 21.347 31.474 20.795 1.00 26.50 43 ARG B C 1
ATOM 1521 O O . ARG B 2 44 ? 22.014 32.355 21.347 1.00 27.53 43 ARG B O 1
ATOM 1529 N N . VAL B 2 45 ? 20.766 30.472 21.453 1.00 25.13 44 VAL B N 1
ATOM 1530 C CA . VAL B 2 45 ? 20.909 30.321 22.914 1.00 23.12 44 VAL B CA 1
ATOM 1531 C C . VAL B 2 45 ? 22.346 29.956 23.276 1.00 22.62 44 VAL B C 1
ATOM 1532 O O . VAL B 2 45 ? 22.897 30.451 24.254 1.00 22.90 44 VAL B O 1
ATOM 1536 N N . GLY B 2 46 ? 22.952 29.090 22.467 1.00 21.86 45 GLY B N 1
ATOM 1537 C CA . GLY B 2 46 ? 24.327 28.688 22.709 1.00 21.96 45 GLY B CA 1
ATOM 1538 C C . GLY B 2 46 ? 25.238 29.895 22.604 1.00 22.19 45 GLY B C 1
ATOM 1539 O O . GLY B 2 46 ? 26.176 30.056 23.383 1.00 21.66 45 GLY B O 1
ATOM 1540 N N . GLN B 2 47 ? 24.966 30.746 21.624 1.00 23.14 46 GLN B N 1
ATOM 1541 C CA . GLN B 2 47 ? 25.755 31.969 21.452 1.00 25.10 46 GLN B CA 1
ATOM 1542 C C . GLN B 2 47 ? 25.730 32.852 22.687 1.00 25.11 46 GLN B C 1
ATOM 1543 O O . GLN B 2 47 ? 26.774 33.292 23.175 1.00 24.82 46 GLN B O 1
ATOM 1549 N N . ALA B 2 48 ? 24.527 33.115 23.185 1.00 25.63 47 ALA B N 1
ATOM 1550 C CA . ALA B 2 48 ? 24.369 33.948 24.382 1.00 25.04 47 ALA B CA 1
ATOM 1551 C C . ALA B 2 48 ? 25.021 33.328 25.613 1.00 26.23 47 ALA B C 1
ATOM 1552 O O . ALA B 2 48 ? 25.670 34.022 26.398 1.00 26.57 47 ALA B O 1
ATOM 1554 N N . LEU B 2 49 ? 24.848 32.017 25.775 1.00 25.79 48 LEU B N 1
ATOM 1555 C CA . LEU B 2 49 ? 25.447 31.299 26.911 1.00 24.36 48 LEU B CA 1
ATOM 1556 C C . LEU B 2 49 ? 26.970 31.323 26.904 1.00 24.06 48 LEU B C 1
ATOM 1557 O O . LEU B 2 49 ? 27.588 31.579 27.929 1.00 24.06 48 LEU B O 1
ATOM 1562 N N . GLY B 2 50 ? 27.572 31.039 25.750 1.00 26.64 49 GLY B N 1
ATOM 1563 C CA . GLY B 2 50 ? 29.026 31.046 25.651 1.00 27.55 49 GLY B CA 1
ATOM 1564 C C . GLY B 2 50 ? 29.531 32.408 26.074 1.00 29.82 49 GLY B C 1
ATOM 1565 O O . GLY B 2 50 ? 30.521 32.550 26.794 1.00 29.63 49 GLY B O 1
ATOM 1566 N N . GLU B 2 51 ? 28.803 33.417 25.622 1.00 30.67 50 GLU B N 1
ATOM 1567 C CA . GLU B 2 51 ? 29.091 34.816 25.923 1.00 33.05 50 GLU B CA 1
ATOM 1568 C C . GLU B 2 51 ? 29.247 35.097 27.422 1.00 33.60 50 GLU B C 1
ATOM 1569 O O . GLU B 2 51 ? 30.048 35.939 27.831 1.00 33.43 50 GLU B O 1
ATOM 1575 N N . ARG B 2 52 ? 28.492 34.366 28.236 1.00 33.59 51 ARG B N 1
ATOM 1576 C CA . ARG B 2 52 ? 28.533 34.540 29.700 1.00 33.58 51 ARG B CA 1
ATOM 1577 C C . ARG B 2 52 ? 29.491 33.612 30.438 1.00 32.71 51 ARG B C 1
ATOM 1578 O O . ARG B 2 52 ? 29.653 33.709 31.654 1.00 31.33 51 ARG B O 1
ATOM 1586 N N . LEU B 2 53 ? 30.123 32.705 29.703 1.00 31.35 52 LEU B N 1
ATOM 1587 C CA . LEU B 2 53 ? 31.112 31.800 30.314 1.00 30.72 52 LEU B CA 1
ATOM 1588 C C . LEU B 2 53 ? 32.502 32.432 30.268 1.00 30.10 52 LEU B C 1
ATOM 1589 O O . LEU B 2 53 ? 32.709 33.389 29.529 1.00 29.67 52 LEU B O 1
ATOM 1594 N N . PRO B 2 54 ? 33.461 31.933 31.062 1.00 31.33 53 PRO B N 1
ATOM 1595 C CA . PRO B 2 54 ? 34.801 32.543 31.023 1.00 29.46 53 PRO B CA 1
ATOM 1596 C C . PRO B 2 54 ? 35.601 32.402 29.712 1.00 30.02 53 PRO B C 1
ATOM 1597 O O . PRO B 2 54 ? 36.712 31.862 29.698 1.00 28.91 53 PRO B O 1
ATOM 1601 N N . ARG B 2 55 ? 35.027 32.922 28.625 1.00 30.14 54 ARG B N 1
ATOM 1602 C CA . ARG B 2 55 ? 35.637 32.895 27.269 1.00 30.11 54 ARG B CA 1
ATOM 1603 C C . ARG B 2 55 ? 37.095 33.332 27.202 1.00 29.42 54 ARG B C 1
ATOM 1604 O O . ARG B 2 55 ? 37.883 32.745 26.469 1.00 29.28 54 ARG B O 1
ATOM 1612 N N . GLU B 2 56 ? 37.432 34.385 27.939 1.00 30.53 55 GLU B N 1
ATOM 1613 C CA . GLU B 2 56 ? 38.804 34.933 27.945 1.00 32.70 55 GLU B CA 1
ATOM 1614 C C . GLU B 2 56 ? 39.891 33.900 28.187 1.00 31.99 55 GLU B C 1
ATOM 1615 O O . GLU B 2 56 ? 40.932 33.915 27.535 1.00 33.02 55 GLU B O 1
ATOM 1621 N N . THR B 2 57 ? 39.645 33.010 29.138 1.00 31.67 56 THR B N 1
ATOM 1622 C CA . THR B 2 57 ? 40.621 31.969 29.490 1.00 30.65 56 THR B CA 1
ATOM 1623 C C . THR B 2 57 ? 41.070 31.107 28.319 1.00 31.39 56 THR B C 1
ATOM 1624 O O . THR B 2 57 ? 42.109 30.457 28.395 1.00 32.98 56 THR B O 1
ATOM 1628 N N . LEU B 2 58 ? 40.296 31.100 27.237 1.00 31.74 57 LEU B N 1
ATOM 1629 C CA . LEU B 2 58 ? 40.660 30.282 26.063 1.00 30.52 57 LEU B CA 1
ATOM 1630 C C . LEU B 2 58 ? 41.604 30.956 25.085 1.00 29.89 57 LEU B C 1
ATOM 1631 O O . LEU B 2 58 ? 41.992 30.369 24.072 1.00 29.59 57 LEU B O 1
ATOM 1636 N N . ALA B 2 59 ? 41.967 32.196 25.384 1.00 29.25 58 ALA B N 1
ATOM 1637 C CA . ALA B 2 59 ? 42.920 32.918 24.538 1.00 29.34 58 ALA B CA 1
ATOM 1638 C C . ALA B 2 59 ? 44.248 32.167 24.457 1.00 30.84 58 ALA B C 1
ATOM 1639 O O . ALA B 2 59 ? 44.758 31.699 25.484 1.00 30.82 58 ALA B O 1
ATOM 1641 N N . PHE B 2 60 ? 44.792 32.027 23.251 1.00 30.08 59 PHE B N 1
ATOM 1642 C CA . PHE B 2 60 ? 46.086 31.322 23.066 1.00 32.34 59 PHE B CA 1
ATOM 1643 C C . PHE B 2 60 ? 46.028 29.821 23.315 1.00 32.82 59 PHE B C 1
ATOM 1644 O O . PHE B 2 60 ? 47.067 29.189 23.486 1.00 34.70 59 PHE B O 1
ATOM 1652 N N . ARG B 2 61 ? 44.825 29.256 23.340 1.00 33.11 60 ARG B N 1
ATOM 1653 C CA . ARG B 2 61 ? 44.662 27.807 23.574 1.00 33.98 60 ARG B CA 1
ATOM 1654 C C . ARG B 2 61 ? 44.411 27.007 22.315 1.00 34.94 60 ARG B C 1
ATOM 1655 O O . ARG B 2 61 ? 43.850 27.516 21.348 1.00 35.27 60 ARG B O 1
ATOM 1663 N N . GLU B 2 62 ? 44.827 25.747 22.329 1.00 36.44 61 GLU B N 1
ATOM 1664 C CA . GLU B 2 62 ? 44.590 24.879 21.178 1.00 38.48 61 GLU B CA 1
ATOM 1665 C C . GLU B 2 62 ? 43.160 24.348 21.154 1.00 37.91 61 GLU B C 1
ATOM 1666 O O . GLU B 2 62 ? 42.521 24.207 22.199 1.00 35.93 61 GLU B O 1
ATOM 1672 N N . GLU B 2 63 ? 42.665 24.075 19.955 1.00 36.57 62 GLU B N 1
ATOM 1673 C CA . GLU B 2 63 ? 41.304 23.557 19.760 1.00 36.49 62 GLU B CA 1
ATOM 1674 C C . GLU B 2 63 ? 40.844 22.574 20.834 1.00 35.52 62 GLU B C 1
ATOM 1675 O O . GLU B 2 63 ? 39.718 22.664 21.317 1.00 35.00 62 GLU B O 1
ATOM 1681 N N . LEU B 2 64 ? 41.722 21.648 21.210 1.00 35.88 63 LEU B N 1
ATOM 1682 C CA . LEU B 2 64 ? 41.402 20.633 22.238 1.00 37.55 63 LEU B CA 1
ATOM 1683 C C . LEU B 2 64 ? 40.841 21.204 23.540 1.00 36.90 63 LEU B C 1
ATOM 1684 O O . LEU B 2 64 ? 39.888 20.661 24.098 1.00 37.02 63 LEU B O 1
ATOM 1689 N N . ASP B 2 65 ? 41.441 22.287 24.027 1.00 36.52 64 ASP B N 1
ATOM 1690 C CA . ASP B 2 65 ? 40.972 22.925 25.270 1.00 35.17 64 ASP B CA 1
ATOM 1691 C C . ASP B 2 65 ? 39.594 23.549 25.130 1.00 32.72 64 ASP B C 1
ATOM 1692 O O . ASP B 2 65 ? 38.830 23.614 26.088 1.00 33.41 64 ASP B O 1
ATOM 1697 N N . VAL B 2 66 ? 39.287 24.017 23.926 1.00 29.33 65 VAL B N 1
ATOM 1698 C CA . VAL B 2 66 ? 37.980 24.595 23.666 1.00 25.90 65 VAL B CA 1
ATOM 1699 C C . VAL B 2 66 ? 36.898 23.544 23.831 1.00 26.11 65 VAL B C 1
ATOM 1700 O O . VAL B 2 66 ? 35.848 23.789 24.434 1.00 24.40 65 VAL B O 1
ATOM 1704 N N . LEU B 2 67 ? 37.166 22.360 23.294 1.00 24.21 66 LEU B N 1
ATOM 1705 C CA . LEU B 2 67 ? 36.208 21.276 23.409 1.00 24.45 66 LEU B CA 1
ATOM 1706 C C . LEU B 2 67 ? 36.062 20.759 24.825 1.00 23.87 66 LEU B C 1
ATOM 1707 O O . LEU B 2 67 ? 34.993 20.285 25.190 1.00 23.03 66 LEU B O 1
ATOM 1712 N N . LYS B 2 68 ? 37.131 20.852 25.613 1.00 24.27 67 LYS B N 1
ATOM 1713 C CA . LYS B 2 68 ? 37.065 20.464 27.036 1.00 25.44 67 LYS B CA 1
ATOM 1714 C C . LYS B 2 68 ? 36.222 21.484 27.783 1.00 25.19 67 LYS B C 1
ATOM 1715 O O . LYS B 2 68 ? 35.512 21.172 28.739 1.00 26.24 67 LYS B O 1
ATOM 1721 N N . PHE B 2 69 ? 36.326 22.724 27.317 1.00 25.14 68 PHE B N 1
ATOM 1722 C CA . PHE B 2 69 ? 35.566 23.850 27.866 1.00 24.64 68 PHE B CA 1
ATOM 1723 C C . PHE B 2 69 ? 34.077 23.582 27.759 1.00 24.05 68 PHE B C 1
ATOM 1724 O O . PHE B 2 69 ? 33.311 23.809 28.699 1.00 23.81 68 PHE B O 1
ATOM 1732 N N . LEU B 2 70 ? 33.685 23.093 26.586 1.00 23.11 69 LEU B N 1
ATOM 1733 C CA . LEU B 2 70 ? 32.290 22.738 26.302 1.00 21.38 69 LEU B CA 1
ATOM 1734 C C . LEU B 2 70 ? 31.834 21.562 27.152 1.00 22.77 69 LEU B C 1
ATOM 1735 O O . LEU B 2 70 ? 30.718 21.552 27.673 1.00 20.29 69 LEU B O 1
ATOM 1740 N N . CYS B 2 71 ? 32.708 20.562 27.269 1.00 21.75 70 CYS B N 1
ATOM 1741 C CA . CYS B 2 71 ? 32.411 19.361 28.066 1.00 24.54 70 CYS B CA 1
ATOM 1742 C C . CYS B 2 71 ? 32.262 19.634 29.551 1.00 23.93 70 CYS B C 1
ATOM 1743 O O . CYS B 2 71 ? 31.516 18.946 30.249 1.00 23.99 70 CYS B O 1
ATOM 1746 N N . LYS B 2 72 ? 32.981 20.640 30.031 1.00 25.27 71 LYS B N 1
ATOM 1747 C CA . LYS B 2 72 ? 32.931 21.002 31.450 1.00 25.33 71 LYS B CA 1
ATOM 1748 C C . LYS B 2 72 ? 32.174 22.295 31.737 1.00 25.81 71 LYS B C 1
ATOM 1749 O O . LYS B 2 72 ? 31.050 22.258 32.234 1.00 26.45 71 LYS B O 1
ATOM 1755 N N . ASP B 2 73 ? 32.778 23.429 31.400 1.00 26.90 72 ASP B N 1
ATOM 1756 C CA . ASP B 2 73 ? 32.159 24.751 31.637 1.00 25.77 72 ASP B CA 1
ATOM 1757 C C . ASP B 2 73 ? 30.735 24.911 31.103 1.00 24.84 72 ASP B C 1
ATOM 1758 O O . ASP B 2 73 ? 29.847 25.358 31.832 1.00 26.47 72 ASP B O 1
ATOM 1763 N N . LEU B 2 74 ? 30.515 24.550 29.843 1.00 21.45 73 LEU B N 1
ATOM 1764 C CA . LEU B 2 74 ? 29.175 24.678 29.242 1.00 20.11 73 LEU B CA 1
ATOM 1765 C C . LEU B 2 74 ? 28.178 23.629 29.701 1.00 20.49 73 LEU B C 1
ATOM 1766 O O . LEU B 2 74 ? 27.031 23.956 30.002 1.00 21.45 73 LEU B O 1
ATOM 1771 N N . TRP B 2 75 ? 28.602 22.368 29.740 1.00 20.22 74 TRP B N 1
ATOM 1772 C CA . TRP B 2 75 ? 27.691 21.298 30.168 1.00 19.68 74 TRP B CA 1
ATOM 1773 C C . TRP B 2 75 ? 27.250 21.445 31.619 1.00 18.51 74 TRP B C 1
ATOM 1774 O O . TRP B 2 75 ? 26.107 21.157 31.954 1.00 17.10 74 TRP B O 1
ATOM 1785 N N . VAL B 2 76 ? 28.152 21.893 32.484 1.00 18.62 75 VAL B N 1
ATOM 1786 C CA . VAL B 2 76 ? 27.758 22.097 33.885 1.00 18.59 75 VAL B CA 1
ATOM 1787 C C . VAL B 2 76 ? 26.723 23.208 33.984 1.00 19.01 75 VAL B C 1
ATOM 1788 O O . VAL B 2 76 ? 25.655 23.028 34.567 1.00 18.94 75 VAL B O 1
ATOM 1792 N N . ALA B 2 77 ? 27.038 24.347 33.375 1.00 17.58 76 ALA B N 1
ATOM 1793 C CA . ALA B 2 77 ? 26.118 25.489 33.352 1.00 19.89 76 ALA B CA 1
ATOM 1794 C C . ALA B 2 77 ? 24.732 25.125 32.804 1.00 19.53 76 ALA B C 1
ATOM 1795 O O . ALA B 2 77 ? 23.719 25.564 33.340 1.00 19.25 76 ALA B O 1
ATOM 1797 N N . VAL B 2 78 ? 24.696 24.310 31.750 1.00 18.26 77 VAL B N 1
ATOM 1798 C CA . VAL B 2 78 ? 23.416 23.906 31.120 1.00 16.63 77 VAL B CA 1
ATOM 1799 C C . VAL B 2 78 ? 22.736 22.679 31.726 1.00 18.96 77 VAL B C 1
ATOM 1800 O O . VAL B 2 78 ? 21.514 22.653 31.876 1.00 18.73 77 VAL B O 1
ATOM 1804 N N . PHE B 2 79 ? 23.516 21.661 32.075 1.00 18.36 78 PHE B N 1
ATOM 1805 C CA . PHE B 2 79 ? 22.931 20.445 32.635 1.00 18.69 78 PHE B CA 1
ATOM 1806 C C . PHE B 2 79 ? 23.387 20.073 34.043 1.00 19.47 78 PHE B C 1
ATOM 1807 O O . PHE B 2 79 ? 23.080 18.986 34.524 1.00 18.17 78 PHE B O 1
ATOM 1815 N N . GLN B 2 80 ? 24.099 20.979 34.703 1.00 21.41 79 GLN B N 1
ATOM 1816 C CA . GLN B 2 80 ? 24.610 20.737 36.076 1.00 23.51 79 GLN B CA 1
ATOM 1817 C C . GLN B 2 80 ? 25.451 19.473 36.220 1.00 21.78 79 GLN B C 1
ATOM 1818 O O . GLN B 2 80 ? 25.451 18.820 37.261 1.00 23.26 79 GLN B O 1
ATOM 1824 N N . LYS B 2 81 ? 26.170 19.143 35.153 1.00 21.48 80 LYS B N 1
ATOM 1825 C CA . LYS B 2 81 ? 27.065 17.972 35.117 1.00 20.13 80 LYS B CA 1
ATOM 1826 C C . LYS B 2 81 ? 28.047 18.056 33.965 1.00 17.65 80 LYS B C 1
ATOM 1827 O O . LYS B 2 81 ? 27.770 18.708 32.964 1.00 18.59 80 LYS B O 1
ATOM 1833 N N . GLN B 2 82 ? 29.198 17.417 34.101 1.00 17.10 81 GLN B N 1
ATOM 1834 C CA . GLN B 2 82 ? 30.165 17.433 33.004 1.00 19.04 81 GLN B CA 1
ATOM 1835 C C . GLN B 2 82 ? 29.936 16.273 32.039 1.00 17.26 81 GLN B C 1
ATOM 1836 O O . GLN B 2 82 ? 29.235 15.318 32.373 1.00 15.41 81 GLN B O 1
ATOM 1842 N N . MET B 2 83 ? 30.500 16.369 30.844 1.00 16.77 82 MET B N 1
ATOM 1843 C CA . MET B 2 83 ? 30.378 15.281 29.865 1.00 17.48 82 MET B CA 1
ATOM 1844 C C . MET B 2 83 ? 30.991 14.007 30.440 1.00 19.42 82 MET B C 1
ATOM 1845 O O . MET B 2 83 ? 31.961 14.079 31.196 1.00 19.72 82 MET B O 1
ATOM 1850 N N . ASP B 2 84 ? 30.444 12.846 30.117 1.00 20.45 83 ASP B N 1
ATOM 1851 C CA . ASP B 2 84 ? 31.025 11.607 30.664 1.00 22.67 83 ASP B CA 1
ATOM 1852 C C . ASP B 2 84 ? 32.289 11.145 29.963 1.00 23.21 83 ASP B C 1
ATOM 1853 O O . ASP B 2 84 ? 33.108 10.433 30.532 1.00 25.49 83 ASP B O 1
ATOM 1858 N N . SER B 2 85 ? 32.454 11.567 28.722 1.00 24.39 84 SER B N 1
ATOM 1859 C CA . SER B 2 85 ? 33.653 11.205 27.972 1.00 24.78 84 SER B CA 1
ATOM 1860 C C . SER B 2 85 ? 33.808 12.011 26.711 1.00 23.51 84 SER B C 1
ATOM 1861 O O . SER B 2 85 ? 32.826 12.436 26.107 1.00 22.71 84 SER B O 1
ATOM 1864 N N . LEU B 2 86 ? 35.056 12.231 26.335 1.00 23.87 85 LEU B N 1
ATOM 1865 C CA . LEU B 2 86 ? 35.395 12.970 25.131 1.00 22.97 85 LEU B CA 1
ATOM 1866 C C . LEU B 2 86 ? 36.433 12.217 24.310 1.00 24.40 85 LEU B C 1
ATOM 1867 O O . LEU B 2 86 ? 37.476 11.831 24.830 1.00 25.30 85 LEU B O 1
ATOM 1872 N N . ARG B 2 87 ? 36.118 11.970 23.044 1.00 25.55 86 ARG B N 1
ATOM 1873 C CA . ARG B 2 87 ? 37.028 11.277 22.127 1.00 23.95 86 ARG B CA 1
ATOM 1874 C C . ARG B 2 87 ? 37.332 12.132 20.906 1.00 23.71 86 ARG B C 1
ATOM 1875 O O . ARG B 2 87 ? 36.558 13.030 20.558 1.00 22.61 86 ARG B O 1
ATOM 1883 N N . THR B 2 88 ? 38.455 11.856 20.261 1.00 22.33 87 THR B N 1
ATOM 1884 C CA . THR B 2 88 ? 38.860 12.614 19.078 1.00 23.59 87 THR B CA 1
ATOM 1885 C C . THR B 2 88 ? 39.695 11.808 18.104 1.00 24.77 87 THR B C 1
ATOM 1886 O O . THR B 2 88 ? 40.328 10.822 18.477 1.00 26.73 87 THR B O 1
ATOM 1890 N N . ASN B 2 89 ? 39.684 12.227 16.850 1.00 24.62 88 ASN B N 1
ATOM 1891 C CA . ASN B 2 89 ? 40.504 11.569 15.840 1.00 26.27 88 ASN B CA 1
ATOM 1892 C C . ASN B 2 89 ? 41.665 12.474 15.479 1.00 27.13 88 ASN B C 1
ATOM 1893 O O . ASN B 2 89 ? 42.411 12.232 14.531 1.00 27.14 88 ASN B O 1
ATOM 1898 N N . HIS B 2 90 ? 41.800 13.523 16.289 1.00 29.22 89 HIS B N 1
ATOM 1899 C CA . HIS B 2 90 ? 42.838 14.553 16.124 1.00 31.45 89 HIS B CA 1
ATOM 1900 C C . HIS B 2 90 ? 42.894 15.171 14.731 1.00 31.09 89 HIS B C 1
ATOM 1901 O O . HIS B 2 90 ? 43.878 15.808 14.362 1.00 33.15 89 HIS B O 1
ATOM 1908 N N . GLN B 2 91 ? 41.826 14.964 13.968 1.00 31.16 90 GLN B N 1
ATOM 1909 C CA . GLN B 2 91 ? 41.688 15.528 12.613 1.00 31.28 90 GLN B CA 1
ATOM 1910 C C . GLN B 2 91 ? 40.484 16.462 12.522 1.00 31.77 90 GLN B C 1
ATOM 1911 O O . GLN B 2 91 ? 39.849 16.563 11.478 1.00 31.09 90 GLN B O 1
ATOM 1917 N N . GLY B 2 92 ? 40.152 17.116 13.636 1.00 30.96 91 GLY B N 1
ATOM 1918 C CA . GLY B 2 92 ? 39.029 18.037 13.641 1.00 31.33 91 GLY B CA 1
ATOM 1919 C C . GLY B 2 92 ? 37.691 17.499 14.116 1.00 31.30 91 GLY B C 1
ATOM 1920 O O . GLY B 2 92 ? 36.771 18.280 14.370 1.00 32.55 91 GLY B O 1
ATOM 1921 N N . THR B 2 93 ? 37.572 16.179 14.240 1.00 29.59 92 THR B N 1
ATOM 1922 C CA . THR B 2 93 ? 36.311 15.560 14.687 1.00 27.10 92 THR B CA 1
ATOM 1923 C C . THR B 2 93 ? 36.328 15.083 16.135 1.00 26.20 92 THR B C 1
ATOM 1924 O O . THR B 2 93 ? 37.284 14.447 16.585 1.00 25.54 92 THR B O 1
ATOM 1928 N N . TYR B 2 94 ? 35.262 15.402 16.862 1.00 24.65 93 TYR B N 1
ATOM 1929 C CA . TYR B 2 94 ? 35.140 14.996 18.262 1.00 22.94 93 TYR B CA 1
ATOM 1930 C C . TYR B 2 94 ? 33.797 14.379 18.599 1.00 21.86 93 TYR B C 1
ATOM 1931 O O . TYR B 2 94 ? 32.787 14.723 18.006 1.00 20.76 93 TYR B O 1
ATOM 1940 N N . VAL B 2 95 ? 33.802 13.467 19.562 1.00 22.73 94 VAL B N 1
ATOM 1941 C CA . VAL B 2 95 ? 32.569 12.808 20.025 1.00 23.23 94 VAL B CA 1
ATOM 1942 C C . VAL B 2 95 ? 32.352 13.005 21.524 1.00 22.20 94 VAL B C 1
ATOM 1943 O O . VAL B 2 95 ? 33.144 12.523 22.336 1.00 24.04 94 VAL B O 1
ATOM 1947 N N . LEU B 2 96 ? 31.306 13.743 21.887 1.00 21.61 95 LEU B N 1
ATOM 1948 C CA . LEU B 2 96 ? 31.007 13.987 23.310 1.00 21.60 95 LEU B CA 1
ATOM 1949 C C . LEU B 2 96 ? 29.917 13.054 23.813 1.00 21.53 95 LEU B C 1
ATOM 1950 O O . LEU B 2 96 ? 28.831 12.978 23.225 1.00 18.76 95 LEU B O 1
ATOM 1955 N N . GLN B 2 97 ? 30.194 12.344 24.896 1.00 18.81 96 GLN B N 1
ATOM 1956 C CA . GLN B 2 97 ? 29.199 11.404 25.396 1.00 19.81 96 GLN B CA 1
ATOM 1957 C C . GLN B 2 97 ? 28.642 11.669 26.780 1.00 19.62 96 GLN B C 1
ATOM 1958 O O . GLN B 2 97 ? 29.379 11.776 27.754 1.00 18.85 96 GLN B O 1
ATOM 1964 N N . ASP B 2 98 ? 27.320 11.789 26.829 1.00 21.46 97 ASP B N 1
ATOM 1965 C CA . ASP B 2 98 ? 26.565 11.960 28.076 1.00 23.10 97 ASP B CA 1
ATOM 1966 C C . ASP B 2 98 ? 25.891 10.618 28.348 1.00 24.15 97 ASP B C 1
ATOM 1967 O O . ASP B 2 98 ? 25.014 10.206 27.584 1.00 24.42 97 ASP B O 1
ATOM 1972 N N . ASN B 2 99 ? 26.314 9.914 29.388 1.00 24.46 98 ASN B N 1
ATOM 1973 C CA . ASN B 2 99 ? 25.720 8.590 29.665 1.00 25.53 98 ASN B CA 1
ATOM 1974 C C . ASN B 2 99 ? 24.273 8.590 30.106 1.00 25.24 98 ASN B C 1
ATOM 1975 O O . ASN B 2 99 ? 23.609 7.557 30.074 1.00 27.89 98 ASN B O 1
ATOM 1980 N N . SER B 2 100 ? 23.786 9.756 30.501 1.00 25.89 99 SER B N 1
ATOM 1981 C CA . SER B 2 100 ? 22.395 9.921 30.916 1.00 26.49 99 SER B CA 1
ATOM 1982 C C . SER B 2 100 ? 21.883 11.308 30.575 1.00 27.45 99 SER B C 1
ATOM 1983 O O . SER B 2 100 ? 21.677 12.140 31.459 1.00 29.20 99 SER B O 1
ATOM 1986 N N . PHE B 2 101 ? 21.698 11.568 29.286 1.00 26.02 100 PHE B N 1
ATOM 1987 C CA . PHE B 2 101 ? 21.226 12.888 28.856 1.00 24.38 100 PHE B CA 1
ATOM 1988 C C . PHE B 2 101 ? 19.878 13.298 29.469 1.00 23.97 100 PHE B C 1
ATOM 1989 O O . PHE B 2 101 ? 18.877 12.610 29.305 1.00 23.91 100 PHE B O 1
ATOM 1997 N N . PRO B 2 102 ? 19.849 14.440 30.183 1.00 23.25 101 PRO B N 1
ATOM 1998 C CA . PRO B 2 102 ? 18.689 15.025 30.868 1.00 23.42 101 PRO B CA 1
ATOM 1999 C C . PRO B 2 102 ? 17.420 15.279 30.054 1.00 26.72 101 PRO B C 1
ATOM 2000 O O . PRO B 2 102 ? 16.308 15.045 30.543 1.00 25.51 101 PRO B O 1
ATOM 2004 N N . LEU B 2 103 ? 17.580 15.778 28.833 1.00 26.83 102 LEU B N 1
ATOM 2005 C CA . LEU B 2 103 ? 16.421 16.076 27.990 1.00 29.82 102 LEU B CA 1
ATOM 2006 C C . LEU B 2 103 ? 15.701 14.854 27.436 1.00 32.93 102 LEU B C 1
ATOM 2007 O O . LEU B 2 103 ? 14.699 14.986 26.732 1.00 34.64 102 LEU B O 1
ATOM 2012 N N . LEU B 2 104 ? 16.212 13.669 27.753 1.00 36.24 103 LEU B N 1
ATOM 2013 C CA . LEU B 2 104 ? 15.591 12.413 27.292 1.00 39.67 103 LEU B CA 1
ATOM 2014 C C . LEU B 2 104 ? 14.650 11.806 28.318 1.00 43.55 103 LEU B C 1
ATOM 2015 O O . LEU B 2 104 ? 14.370 10.608 28.260 1.00 45.19 103 LEU B O 1
ATOM 2020 N N . LEU B 2 105 ? 14.167 12.639 29.240 1.00 46.64 104 LEU B N 1
ATOM 2021 C CA . LEU B 2 105 ? 13.253 12.193 30.316 1.00 49.95 104 LEU B CA 1
ATOM 2022 C C . LEU B 2 105 ? 13.131 10.677 30.465 1.00 51.82 104 LEU B C 1
ATOM 2023 O O . LEU B 2 105 ? 14.111 10.004 30.805 1.00 54.73 104 LEU B O 1
ATOM 2028 N N . GLY B 2 110 ? 12.062 2.591 26.453 1.00 45.80 109 GLY B N 1
ATOM 2029 C CA . GLY B 2 110 ? 11.651 1.517 25.565 1.00 44.42 109 GLY B CA 1
ATOM 2030 C C . GLY B 2 110 ? 12.186 1.693 24.156 1.00 43.35 109 GLY B C 1
ATOM 2031 O O . GLY B 2 110 ? 12.334 2.819 23.681 1.00 43.46 109 GLY B O 1
ATOM 2032 N N . LEU B 2 111 ? 12.479 0.581 23.488 1.00 42.52 110 LEU B N 1
ATOM 2033 C CA . LEU B 2 111 ? 13.008 0.613 22.110 1.00 40.82 110 LEU B CA 1
ATOM 2034 C C . LEU B 2 111 ? 12.128 1.375 21.122 1.00 42.07 110 LEU B C 1
ATOM 2035 O O . LEU B 2 111 ? 12.580 1.746 20.037 1.00 41.08 110 LEU B O 1
ATOM 2040 N N . GLN B 2 112 ? 10.870 1.600 21.495 1.00 43.50 111 GLN B N 1
ATOM 2041 C CA . GLN B 2 112 ? 9.929 2.328 20.621 1.00 45.79 111 GLN B CA 1
ATOM 2042 C C . GLN B 2 112 ? 10.298 3.787 20.431 1.00 46.67 111 GLN B C 1
ATOM 2043 O O . GLN B 2 112 ? 9.891 4.423 19.460 1.00 47.83 111 GLN B O 1
ATOM 2049 N N . TYR B 2 113 ? 11.085 4.311 21.360 1.00 48.78 112 TYR B N 1
ATOM 2050 C CA . TYR B 2 113 ? 11.505 5.716 21.306 1.00 50.44 112 TYR B CA 1
ATOM 2051 C C . TYR B 2 113 ? 12.886 5.976 20.708 1.00 49.11 112 TYR B C 1
ATOM 2052 O O . TYR B 2 113 ? 13.315 7.126 20.619 1.00 48.94 112 TYR B O 1
ATOM 2061 N N . LEU B 2 114 ? 13.578 4.920 20.292 1.00 46.75 113 LEU B N 1
ATOM 2062 C CA . LEU B 2 114 ? 14.908 5.099 19.692 1.00 45.21 113 LEU B CA 1
ATOM 2063 C C . LEU B 2 114 ? 14.884 6.007 18.477 1.00 45.04 113 LEU B C 1
ATOM 2064 O O . LEU B 2 114 ? 15.812 6.785 18.255 1.00 44.07 113 LEU B O 1
ATOM 2069 N N . GLU B 2 115 ? 13.816 5.910 17.695 1.00 45.31 114 GLU B N 1
ATOM 2070 C CA . GLU B 2 115 ? 13.685 6.746 16.495 1.00 46.77 114 GLU B CA 1
ATOM 2071 C C . GLU B 2 115 ? 13.239 8.171 16.805 1.00 46.39 114 GLU B C 1
ATOM 2072 O O . GLU B 2 115 ? 13.483 9.086 16.023 1.00 46.55 114 GLU B O 1
ATOM 2078 N N . GLU B 2 116 ? 12.593 8.352 17.953 1.00 46.50 115 GLU B N 1
ATOM 2079 C CA . GLU B 2 116 ? 12.127 9.687 18.386 1.00 47.28 115 GLU B CA 1
ATOM 2080 C C . GLU B 2 116 ? 13.205 10.522 19.079 1.00 45.26 115 GLU B C 1
ATOM 2081 O O . GLU B 2 116 ? 13.156 11.752 19.065 1.00 42.65 115 GLU B O 1
ATOM 2087 N N . ALA B 2 117 ? 14.181 9.838 19.673 1.00 44.36 116 ALA B N 1
ATOM 2088 C CA . ALA B 2 117 ? 15.297 10.494 20.402 1.00 43.01 116 ALA B CA 1
ATOM 2089 C C . ALA B 2 117 ? 16.015 11.619 19.651 1.00 41.19 116 ALA B C 1
ATOM 2090 O O . ALA B 2 117 ? 16.408 12.614 20.257 1.00 42.14 116 ALA B O 1
ATOM 2092 N N . PRO B 2 118 ? 16.205 11.474 18.330 1.00 39.30 117 PRO B N 1
ATOM 2093 C CA . PRO B 2 118 ? 16.883 12.506 17.538 1.00 38.04 117 PRO B CA 1
ATOM 2094 C C . PRO B 2 118 ? 16.265 13.896 17.694 1.00 36.85 117 PRO B C 1
ATOM 2095 O O . PRO B 2 118 ? 16.974 14.907 17.682 1.00 35.89 117 PRO B O 1
ATOM 2099 N N . LYS B 2 119 ? 14.943 13.933 17.825 1.00 34.31 118 LYS B N 1
ATOM 2100 C CA . LYS B 2 119 ? 14.199 15.197 17.991 1.00 31.98 118 LYS B CA 1
ATOM 2101 C C . LYS B 2 119 ? 14.557 15.934 19.272 1.00 29.25 118 LYS B C 1
ATOM 2102 O O . LYS B 2 119 ? 14.541 17.161 19.318 1.00 27.76 118 LYS B O 1
ATOM 2108 N N . PHE B 2 120 ? 14.872 15.172 20.314 1.00 26.79 119 PHE B N 1
ATOM 2109 C CA . PHE B 2 120 ? 15.233 15.752 21.614 1.00 25.77 119 PHE B CA 1
ATOM 2110 C C . PHE B 2 120 ? 16.691 16.157 21.720 1.00 23.52 119 PHE B C 1
ATOM 2111 O O . PHE B 2 120 ? 17.110 16.696 22.739 1.00 24.19 119 PHE B O 1
ATOM 2119 N N . LEU B 2 121 ? 17.459 15.899 20.667 1.00 22.66 120 LEU B N 1
ATOM 2120 C CA . LEU B 2 121 ? 18.899 16.232 20.668 1.00 21.80 120 LEU B CA 1
ATOM 2121 C C . LEU B 2 121 ? 19.269 17.403 19.769 1.00 19.87 120 LEU B C 1
ATOM 2122 O O . LEU B 2 121 ? 20.356 17.963 19.898 1.00 18.80 120 LEU B O 1
ATOM 2127 N N . ALA B 2 122 ? 18.362 17.765 18.865 1.00 19.69 121 ALA B N 1
ATOM 2128 C CA . ALA B 2 122 ? 18.593 18.878 17.912 1.00 20.12 121 ALA B CA 1
ATOM 2129 C C . ALA B 2 122 ? 18.948 20.211 18.564 1.00 20.44 121 ALA B C 1
ATOM 2130 O O . ALA B 2 122 ? 19.944 20.834 18.194 1.00 23.38 121 ALA B O 1
ATOM 2132 N N . PHE B 2 123 ? 18.132 20.650 19.520 1.00 19.50 122 PHE B N 1
ATOM 2133 C CA . PHE B 2 123 ? 18.389 21.919 20.232 1.00 17.18 122 PHE B CA 1
ATOM 2134 C C . PHE B 2 123 ? 19.783 21.971 20.856 1.00 17.28 122 PHE B C 1
ATOM 2135 O O . PHE B 2 123 ? 20.480 22.976 20.759 1.00 20.21 122 PHE B O 1
ATOM 2143 N N . THR B 2 124 ? 20.184 20.883 21.502 1.00 16.75 123 THR B N 1
ATOM 2144 C CA . THR B 2 124 ? 21.505 20.828 22.133 1.00 16.99 123 THR B CA 1
ATOM 2145 C C . THR B 2 124 ? 22.642 20.870 21.119 1.00 17.72 123 THR B C 1
ATOM 2146 O O . THR B 2 124 ? 23.713 21.400 21.407 1.00 15.45 123 THR B O 1
ATOM 2150 N N . CYS B 2 125 ? 22.405 20.319 19.932 1.00 18.33 124 CYS B N 1
ATOM 2151 C CA . CYS B 2 125 ? 23.428 20.389 18.873 1.00 18.00 124 CYS B CA 1
ATOM 2152 C C . CYS B 2 125 ? 23.692 21.842 18.514 1.00 17.36 124 CYS B C 1
ATOM 2153 O O . CYS B 2 125 ? 24.829 22.232 18.270 1.00 18.31 124 CYS B O 1
ATOM 2156 N N . GLY B 2 126 ? 22.618 22.636 18.510 1.00 18.22 125 GLY B N 1
ATOM 2157 C CA . GLY B 2 126 ? 22.720 24.057 18.211 1.00 15.67 125 GLY B CA 1
ATOM 2158 C C . GLY B 2 126 ? 23.419 24.726 19.372 1.00 15.47 125 GLY B C 1
ATOM 2159 O O . GLY B 2 126 ? 24.279 25.588 19.185 1.00 14.58 125 GLY B O 1
ATOM 2160 N N . LEU B 2 127 ? 23.037 24.332 20.582 1.00 15.41 126 LEU B N 1
ATOM 2161 C CA . LEU B 2 127 ? 23.668 24.858 21.803 1.00 16.01 126 LEU B CA 1
ATOM 2162 C C . LEU B 2 127 ? 25.190 24.747 21.709 1.00 17.92 126 LEU B C 1
ATOM 2163 O O . LEU B 2 127 ? 25.924 25.721 21.933 1.00 18.34 126 LEU B O 1
ATOM 2168 N N . LEU B 2 128 ? 25.652 23.542 21.371 1.00 16.79 127 LEU B N 1
ATOM 2169 C CA . LEU B 2 128 ? 27.089 23.287 21.194 1.00 17.45 127 LEU B CA 1
ATOM 2170 C C . LEU B 2 128 ? 27.666 24.096 20.039 1.00 17.19 127 LEU B C 1
ATOM 2171 O O . LEU B 2 128 ? 28.722 24.725 20.171 1.00 17.05 127 LEU B O 1
ATOM 2176 N N . ARG B 2 129 ? 26.968 24.079 18.906 1.00 17.75 128 ARG B N 1
ATOM 2177 C CA . ARG B 2 129 ? 27.426 24.851 17.738 1.00 17.99 128 ARG B CA 1
ATOM 2178 C C . ARG B 2 129 ? 27.453 26.348 18.018 1.00 18.97 128 ARG B C 1
ATOM 2179 O O . ARG B 2 129 ? 28.370 2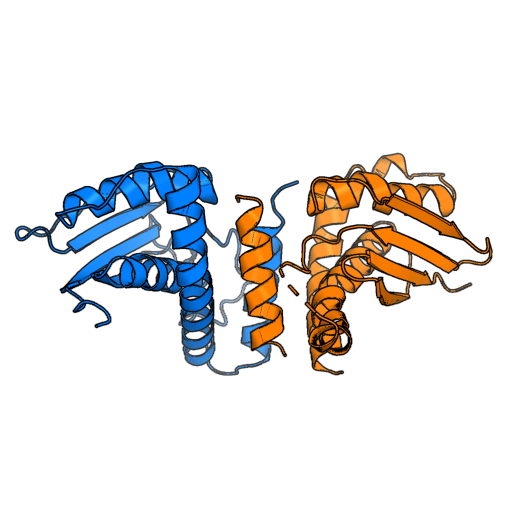7.046 17.596 1.00 21.22 128 ARG B O 1
ATOM 2187 N N . GLY B 2 130 ? 26.447 26.829 18.746 1.00 20.12 129 GLY B N 1
ATOM 2188 C CA . GLY B 2 130 ? 26.379 28.238 19.089 1.00 19.39 129 GLY B CA 1
ATOM 2189 C C . GLY B 2 130 ? 27.505 28.641 20.022 1.00 20.06 129 GLY B C 1
ATOM 2190 O O . GLY B 2 130 ? 28.102 29.716 19.875 1.00 19.69 129 GLY B O 1
ATOM 2191 N N . ALA B 2 131 ? 27.784 27.794 21.008 1.00 20.50 130 ALA B N 1
ATOM 2192 C CA . ALA B 2 131 ? 28.880 28.076 21.948 1.00 19.36 130 ALA B CA 1
ATOM 2193 C C . ALA B 2 131 ? 30.230 28.158 21.228 1.00 18.94 130 ALA B C 1
ATOM 2194 O O . ALA B 2 131 ? 31.042 29.038 21.513 1.00 17.65 130 ALA B O 1
ATOM 2196 N N . LEU B 2 132 ? 30.463 27.234 20.298 1.00 16.57 131 LEU B N 1
ATOM 2197 C CA . LEU B 2 132 ? 31.708 27.237 19.523 1.00 19.87 131 LEU B CA 1
ATOM 2198 C C . LEU B 2 132 ? 31.851 28.500 18.688 1.00 21.07 131 LEU B C 1
ATOM 2199 O O . LEU B 2 132 ? 32.935 29.070 18.594 1.00 20.96 131 LEU B O 1
ATOM 2204 N N . TYR B 2 133 ? 30.743 28.943 18.102 1.00 23.49 132 TYR B N 1
ATOM 2205 C CA . TYR B 2 133 ? 30.738 30.180 17.311 1.00 27.18 132 TYR B CA 1
ATOM 2206 C C . TYR B 2 133 ? 31.249 31.357 18.131 1.00 27.74 132 TYR B C 1
ATOM 2207 O O . TYR B 2 133 ? 32.158 32.066 17.711 1.00 26.53 132 TYR B O 1
ATOM 2216 N N . THR B 2 134 ? 30.668 31.552 19.314 1.00 27.29 133 THR B N 1
ATOM 2217 C CA . THR B 2 134 ? 31.094 32.651 20.198 1.00 28.98 133 THR B CA 1
ATOM 2218 C C . THR B 2 134 ? 32.590 32.616 20.506 1.00 30.99 133 THR B C 1
ATOM 2219 O O . THR B 2 134 ? 33.216 33.656 20.743 1.00 30.42 133 THR B O 1
ATOM 2223 N N . LEU B 2 135 ? 33.157 31.414 20.503 1.00 32.36 134 LEU B N 1
ATOM 2224 C CA . LEU B 2 135 ? 34.598 31.248 20.748 1.00 33.45 134 LEU B CA 1
ATOM 2225 C C . LEU B 2 135 ? 35.416 31.330 19.462 1.00 35.14 134 LEU B C 1
ATOM 2226 O O . LEU B 2 135 ? 36.584 30.944 19.429 1.00 35.83 134 LEU B O 1
ATOM 2231 N N . GLY B 2 136 ? 34.775 31.827 18.405 1.00 35.82 135 GLY B N 1
ATOM 2232 C CA . GLY B 2 136 ? 35.427 31.989 17.116 1.00 36.72 135 GLY B CA 1
ATOM 2233 C C . GLY B 2 136 ? 35.589 30.737 16.274 1.00 37.41 135 GLY B C 1
ATOM 2234 O O . GLY B 2 136 ? 36.314 30.754 15.279 1.00 38.07 135 GLY B O 1
ATOM 2235 N N . ILE B 2 137 ? 34.911 29.658 16.649 1.00 36.49 136 ILE B N 1
ATOM 2236 C CA . ILE B 2 137 ? 35.021 28.388 15.908 1.00 35.47 136 ILE B CA 1
ATOM 2237 C C . ILE B 2 137 ? 33.802 28.001 15.076 1.00 36.74 136 ILE B C 1
ATOM 2238 O O . ILE B 2 137 ? 32.665 28.079 15.543 1.00 37.55 136 ILE B O 1
ATOM 2243 N N . GLU B 2 138 ? 34.053 27.589 13.838 1.00 36.82 137 GLU B N 1
ATOM 2244 C CA . GLU B 2 138 ? 32.988 27.129 12.932 1.00 36.16 137 GLU B CA 1
ATOM 2245 C C . GLU B 2 138 ? 32.861 25.619 12.996 1.00 35.08 137 GLU B C 1
ATOM 2246 O O . GLU B 2 138 ? 33.872 24.912 12.970 1.00 33.39 137 GLU B O 1
ATOM 2252 N N . SER B 2 139 ? 31.636 25.117 13.083 1.00 32.99 138 SER B N 1
ATOM 2253 C CA . SER B 2 139 ? 31.462 23.671 13.188 1.00 31.30 138 SER B CA 1
ATOM 2254 C C . SER B 2 139 ? 30.093 23.145 12.835 1.00 30.11 138 SER B C 1
ATOM 2255 O O . SER B 2 139 ? 29.120 23.891 12.731 1.00 31.40 138 SER B O 1
ATOM 2258 N N . VAL B 2 140 ? 30.040 21.836 12.638 1.00 27.48 139 VAL B N 1
ATOM 2259 C CA . VAL B 2 140 ? 28.790 21.137 12.357 1.00 25.95 139 VAL B CA 1
ATOM 2260 C C . VAL B 2 140 ? 28.561 20.090 13.423 1.00 25.15 139 VAL B C 1
ATOM 2261 O O . VAL B 2 140 ? 29.401 19.212 13.619 1.00 25.02 139 VAL B O 1
ATOM 2265 N N . VAL B 2 141 ? 27.446 20.198 14.135 1.00 24.46 140 VAL B N 1
ATOM 2266 C CA . VAL B 2 141 ? 27.153 19.246 15.210 1.00 22.68 140 VAL B CA 1
ATOM 2267 C C . VAL B 2 141 ? 25.926 18.373 14.989 1.00 22.30 140 VAL B C 1
ATOM 2268 O O . VAL B 2 141 ? 24.841 18.876 14.723 1.00 25.96 140 VAL B O 1
ATOM 2272 N N . THR B 2 142 ? 26.111 17.063 15.088 1.00 22.90 141 THR B N 1
ATOM 2273 C CA . THR B 2 142 ? 25.004 16.098 14.968 1.00 22.63 141 THR B CA 1
ATOM 2274 C C . THR B 2 142 ? 24.983 15.195 16.191 1.00 23.49 141 THR B C 1
ATOM 2275 O O . THR B 2 142 ? 25.926 15.189 16.976 1.00 24.68 141 THR B O 1
ATOM 2279 N N . ALA B 2 143 ? 23.915 14.439 16.368 1.00 23.32 142 ALA B N 1
ATOM 2280 C CA . ALA B 2 143 ? 23.841 13.556 17.517 1.00 23.05 142 ALA B CA 1
ATOM 2281 C C . ALA B 2 143 ? 23.160 12.243 17.231 1.00 23.46 142 ALA B C 1
ATOM 2282 O O . ALA B 2 143 ? 22.314 12.127 16.346 1.00 25.28 142 ALA B O 1
ATOM 2284 N N . SER B 2 144 ? 23.564 11.241 17.984 1.00 23.61 143 SER B N 1
ATOM 2285 C CA . SER B 2 144 ? 22.990 9.918 17.866 1.00 23.38 143 SER B CA 1
ATOM 2286 C C . SER B 2 144 ? 22.865 9.314 19.228 1.00 23.47 143 SER B C 1
ATOM 2287 O O . SER B 2 144 ? 23.480 9.797 20.177 1.00 22.97 143 SER B O 1
ATOM 2290 N N . VAL B 2 145 ? 22.066 8.271 19.335 1.00 25.54 144 VAL B N 1
ATOM 2291 C CA . VAL B 2 145 ? 21.894 7.606 20.609 1.00 27.81 144 VAL B CA 1
ATOM 2292 C C . VAL B 2 145 ? 22.396 6.172 20.622 1.00 29.38 144 VAL B C 1
ATOM 2293 O O . VAL B 2 145 ? 22.162 5.404 19.685 1.00 29.74 144 VAL B O 1
ATOM 2297 N N . ALA B 2 146 ? 23.141 5.830 21.664 1.00 29.39 145 ALA B N 1
ATOM 2298 C CA . ALA B 2 146 ? 23.599 4.453 21.825 1.00 31.41 145 ALA B CA 1
ATOM 2299 C C . ALA B 2 146 ? 22.464 3.711 22.512 1.00 31.96 145 ALA B C 1
ATOM 2300 O O . ALA B 2 146 ? 21.361 3.624 21.966 1.00 33.77 145 ALA B O 1
ATOM 2302 N N . ALA B 2 147 ? 22.715 3.199 23.706 1.00 31.60 146 ALA B N 1
ATOM 2303 C CA . ALA B 2 147 ? 21.653 2.561 24.476 1.00 30.49 146 ALA B CA 1
ATOM 2304 C C . ALA B 2 147 ? 21.021 3.620 25.371 1.00 30.91 146 ALA B C 1
ATOM 2305 O O . ALA B 2 147 ? 21.678 4.091 26.298 1.00 31.23 146 ALA B O 1
ATOM 2307 N N . LEU B 2 148 ? 19.787 4.030 25.087 1.00 29.87 147 LEU B N 1
ATOM 2308 C CA . LEU B 2 148 ? 19.146 5.062 25.928 1.00 29.60 147 LEU B CA 1
ATOM 2309 C C . LEU B 2 148 ? 19.414 4.834 27.408 1.00 28.66 147 LEU B C 1
ATOM 2310 O O . LEU B 2 148 ? 19.381 3.695 27.871 1.00 29.04 147 LEU B O 1
ATOM 2315 N N . PRO B 2 149 ? 19.667 5.909 28.173 1.00 28.13 148 PRO B N 1
ATOM 2316 C CA . PRO B 2 149 ? 19.702 7.305 27.732 1.00 26.70 148 PRO B CA 1
ATOM 2317 C C . PRO B 2 149 ? 21.079 7.838 27.306 1.00 25.14 148 PRO B C 1
ATOM 2318 O O . PRO B 2 149 ? 21.328 9.038 27.409 1.00 23.22 148 PRO B O 1
ATOM 2322 N N . VAL B 2 150 ? 21.964 6.961 26.837 1.00 25.52 149 VAL B N 1
ATOM 2323 C CA . VAL B 2 150 ? 23.314 7.394 26.387 1.00 23.57 149 VAL B CA 1
ATOM 2324 C C . VAL B 2 150 ? 23.292 8.140 25.056 1.00 23.89 149 VAL B C 1
ATOM 2325 O O . VAL B 2 150 ? 22.827 7.607 24.051 1.00 24.77 149 VAL B O 1
ATOM 2329 N N . CYS B 2 151 ? 23.782 9.375 25.055 1.00 23.42 150 CYS B N 1
ATOM 2330 C CA . CYS B 2 151 ? 23.806 10.196 23.832 1.00 24.25 150 CYS B CA 1
ATOM 2331 C C . CYS B 2 151 ? 25.185 10.677 23.437 1.00 23.02 150 CYS B C 1
ATOM 2332 O O . CYS B 2 151 ? 25.968 11.108 24.278 1.00 26.51 150 CYS B O 1
ATOM 2335 N N . LYS B 2 152 ? 25.477 10.600 22.149 1.00 23.38 151 LYS B N 1
ATOM 2336 C CA . LYS B 2 152 ? 26.769 11.048 21.634 1.00 23.24 151 LYS B CA 1
ATOM 2337 C C . LYS B 2 152 ? 26.639 12.256 20.726 1.00 22.24 151 LYS B C 1
ATOM 2338 O O . LYS B 2 152 ? 25.949 12.207 19.713 1.00 22.09 151 LYS B O 1
ATOM 2344 N N . PHE B 2 153 ? 27.284 13.350 21.094 1.00 21.38 152 PHE B N 1
ATOM 2345 C CA . PHE B 2 153 ? 27.246 14.528 20.244 1.00 20.31 152 PHE B CA 1
ATOM 2346 C C . PHE B 2 153 ? 28.501 14.611 19.399 1.00 21.71 152 PHE B C 1
ATOM 2347 O O . PHE B 2 153 ? 29.616 14.618 19.929 1.00 20.49 152 PHE B O 1
ATOM 2355 N N . GLN B 2 154 ? 28.331 14.624 18.081 1.00 22.37 153 GLN B N 1
ATOM 2356 C CA . GLN B 2 154 ? 29.501 14.690 17.205 1.00 25.09 153 GLN B CA 1
ATOM 2357 C C . GLN B 2 154 ? 29.803 16.068 16.668 1.00 24.51 153 GLN B C 1
ATOM 2358 O O . GLN B 2 154 ? 29.037 16.624 15.885 1.00 23.66 153 GLN B O 1
ATOM 2364 N N . VAL B 2 155 ? 30.929 16.613 17.107 1.00 25.07 154 VAL B N 1
ATOM 2365 C CA . VAL B 2 155 ? 31.379 17.930 16.659 1.00 25.81 154 VAL B CA 1
ATOM 2366 C C . VAL B 2 155 ? 32.446 17.827 15.573 1.00 27.31 154 VAL B C 1
ATOM 2367 O O . VAL B 2 155 ? 33.501 17.218 15.776 1.00 26.86 154 VAL B O 1
ATOM 2371 N N . VAL B 2 156 ? 32.153 18.396 14.412 1.00 29.22 155 VAL B N 1
ATOM 2372 C CA . VAL B 2 156 ? 33.098 18.382 13.287 1.00 31.17 155 VAL B CA 1
ATOM 2373 C C . VAL B 2 156 ? 33.593 19.776 12.907 1.00 33.92 155 VAL B C 1
ATOM 2374 O O . VAL B 2 156 ? 32.837 20.587 12.376 1.00 32.76 155 VAL B O 1
ATOM 2378 N N . ILE B 2 157 ? 34.854 20.062 13.200 1.00 36.49 156 ILE B N 1
ATOM 2379 C CA . ILE B 2 157 ? 35.428 21.360 12.842 1.00 38.88 156 ILE B CA 1
ATOM 2380 C C . ILE B 2 157 ? 36.169 21.271 11.516 1.00 42.47 156 ILE B C 1
ATOM 2381 O O . ILE B 2 157 ? 37.277 20.745 11.450 1.00 44.06 156 ILE B O 1
ATOM 2386 N N . PRO B 2 158 ? 35.555 21.768 10.434 1.00 46.60 157 PRO B N 1
ATOM 2387 C CA . PRO B 2 158 ? 36.185 21.725 9.112 1.00 48.72 157 PRO B CA 1
ATOM 2388 C C . PRO B 2 158 ? 37.570 22.364 9.041 1.00 51.29 157 PRO B C 1
ATOM 2389 O O . PRO B 2 158 ? 37.836 23.383 9.682 1.00 51.34 157 PRO B O 1
ATOM 2393 N N . LYS B 2 159 ? 38.442 21.734 8.258 1.00 54.82 158 LYS B N 1
ATOM 2394 C CA . LYS B 2 159 ? 39.837 22.181 8.033 1.00 57.52 158 LYS B CA 1
ATOM 2395 C C . LYS B 2 159 ? 40.516 21.420 6.904 1.00 58.94 158 LYS B C 1
ATOM 2396 O O . LYS B 2 159 ? 39.842 20.564 6.293 1.00 60.28 158 LYS B O 1
ATOM 2402 N N . SER B 2 160 ? 41.710 21.682 6.650 1.00 60.42 159 SER B N 1
#

B-factor: mean 30.43, std 11.1, range [11.15, 75.37]

GO terms:
  GO:0005829 cytosol (C, TAS)
  GO:0005515 protein binding (F, IPI)
  GO:0030008 TRAPP complex (C, IDA)

Radius of gyration: 21.03 Å; Cα contacts (8 Å, |Δi|>4): 522; chains: 2; bounding box: 63×50×43 Å

Sequence (303 aa):
SSELFTLTYGALVTQLCKDYENDEDVNKQLDRMGYNIGVRLIEDFLARSNVGRCHDFRETADVIAKVAFKMYLGITPSITNWSPAGDEFSLILENNPLVDFVELPDNHSALIYSNLLCGVLRGALEMVQMAVEAKFVQDTLKGDGVTEIRMRFIRRIEDNLADTVLFEFLHTEMVAELWKMSLSVLEGMGFRVGQALGERLPRETLAFREELDVLKFLCKDLWVAVFQKQMDSLRTNHQGTYVLQDNSFPLLLGLQYLEEAPKFLAFTCGLLRGALYTLGIESVVTASVAALPVCKFQVVIPK

Foldseek 3Di:
DPCVQLVVLVVVLVVVCVVDVDQVVVLVVLLVLLLVVLLVVLVVQCVVPVPDADDAVVVVLCCVQVPVCCVPQVHGFDWDDADPVRQKIKTWAQADSRYDDDDPPDPNLVHPSNSSNQSNVQNNVVNSQWRKGWAFPAHVNNVGNITMIMIGTDDGHDDPD/DDLVVVLVVLVVQLVVCPVVSLVVLLQQLQVVLQVQLVPWPLVVCPPHDPVVLVQCCQPVVCCVNPVDGFPDKDDPVPQKIKTKHQADPSVVPPVCQVVVQSSCSSVQSSSQNSCVNSVFHWGWGKHADPPPMIMIMIGGDD